Protein AF-A0A2J2H7S3-F1 (afdb_monomer_lite)

Structure (mmCIF, N/CA/C/O backbone):
data_AF-A0A2J2H7S3-F1
#
_entry.id   AF-A0A2J2H7S3-F1
#
loop_
_atom_site.group_PDB
_atom_site.id
_atom_site.type_symbol
_atom_site.label_atom_id
_atom_site.label_alt_id
_atom_site.label_comp_id
_atom_site.label_asym_id
_atom_site.label_entity_id
_atom_site.label_seq_id
_atom_site.pdbx_PDB_ins_code
_atom_site.Cartn_x
_atom_site.Cartn_y
_atom_site.Cartn_z
_atom_site.occupancy
_atom_site.B_iso_or_equiv
_atom_site.auth_seq_id
_atom_site.auth_comp_id
_atom_site.auth_asym_id
_atom_site.auth_atom_id
_atom_site.pdbx_PDB_model_num
ATOM 1 N N . MET A 1 1 ? -1.883 -3.554 16.731 1.00 72.12 1 MET A N 1
ATOM 2 C CA . MET A 1 1 ? -1.667 -2.761 15.498 1.00 72.12 1 MET A CA 1
ATOM 3 C C . MET A 1 1 ? -2.988 -2.746 14.750 1.00 72.12 1 MET A C 1
ATOM 5 O O . MET A 1 1 ? -3.665 -3.764 14.794 1.00 72.12 1 MET A O 1
ATOM 9 N N . ARG A 1 2 ? -3.422 -1.613 14.190 1.00 80.38 2 ARG A N 1
ATOM 10 C CA . ARG A 1 2 ? -4.734 -1.550 13.521 1.00 80.38 2 ARG A CA 1
ATOM 11 C C . ARG A 1 2 ? -4.704 -2.319 12.200 1.00 80.38 2 ARG A C 1
ATOM 13 O O . ARG A 1 2 ? -3.662 -2.327 11.543 1.00 80.38 2 ARG A O 1
ATOM 20 N N . LEU A 1 3 ? -5.822 -2.949 11.841 1.00 86.69 3 LEU A N 1
ATOM 21 C CA . LEU A 1 3 ? -5.935 -3.809 10.661 1.00 86.69 3 LEU A CA 1
ATOM 22 C C . LEU A 1 3 ? -5.574 -3.050 9.378 1.00 86.69 3 LEU A C 1
ATOM 24 O O . LEU A 1 3 ? -4.871 -3.572 8.525 1.00 86.69 3 LEU A O 1
ATOM 28 N N . GLU A 1 4 ? -5.955 -1.783 9.289 1.00 89.56 4 GLU A N 1
ATOM 29 C CA . GLU A 1 4 ? -5.700 -0.900 8.151 1.00 89.56 4 GLU A CA 1
ATOM 30 C C . GLU A 1 4 ? -4.204 -0.671 7.892 1.00 89.56 4 GLU A C 1
ATOM 32 O O . GLU A 1 4 ? -3.762 -0.572 6.747 1.00 89.56 4 GLU A O 1
ATOM 37 N N . VAL A 1 5 ? -3.403 -0.618 8.961 1.00 88.75 5 VAL A N 1
ATOM 38 C CA . VAL A 1 5 ? -1.943 -0.480 8.859 1.00 88.75 5 VAL A CA 1
ATOM 39 C C . VAL A 1 5 ? -1.310 -1.815 8.459 1.00 88.75 5 VAL A C 1
ATOM 41 O O . VAL A 1 5 ? -0.323 -1.836 7.730 1.00 88.75 5 VAL A O 1
ATOM 44 N N . ILE A 1 6 ? -1.897 -2.937 8.889 1.00 91.69 6 ILE A N 1
ATOM 45 C CA . ILE A 1 6 ? -1.479 -4.277 8.453 1.00 91.69 6 ILE A CA 1
ATOM 46 C C . ILE A 1 6 ? -1.775 -4.456 6.959 1.00 91.69 6 ILE A C 1
ATOM 48 O O . ILE A 1 6 ? -0.912 -4.929 6.228 1.00 91.69 6 ILE A O 1
ATOM 52 N N . ILE A 1 7 ? -2.942 -4.017 6.482 1.00 92.88 7 ILE A N 1
ATOM 53 C CA . ILE A 1 7 ? -3.299 -4.043 5.055 1.00 92.88 7 ILE A CA 1
ATOM 54 C C . ILE A 1 7 ? -2.293 -3.227 4.237 1.00 92.88 7 ILE A C 1
ATOM 56 O O . ILE A 1 7 ? -1.757 -3.735 3.254 1.00 92.88 7 ILE A O 1
ATOM 60 N N . GLN A 1 8 ? -1.973 -2.002 4.669 1.00 94.19 8 GLN A N 1
ATOM 61 C CA . GLN A 1 8 ? -0.945 -1.183 4.018 1.00 94.19 8 GLN A CA 1
ATOM 62 C C . GLN A 1 8 ? 0.409 -1.909 3.954 1.00 94.19 8 GLN A C 1
ATOM 64 O O . GLN A 1 8 ? 1.053 -1.913 2.906 1.00 94.19 8 GLN A O 1
ATOM 69 N N . LEU A 1 9 ? 0.828 -2.548 5.051 1.00 94.38 9 LEU A N 1
ATOM 70 C CA . LEU A 1 9 ? 2.081 -3.302 5.116 1.00 94.38 9 LEU A CA 1
ATOM 71 C C . LEU A 1 9 ? 2.092 -4.487 4.139 1.00 94.38 9 LEU A C 1
ATOM 73 O O . LEU A 1 9 ? 3.084 -4.688 3.442 1.00 94.38 9 LEU A O 1
ATOM 77 N N . LEU A 1 10 ? 0.998 -5.250 4.062 1.00 96.00 10 LEU A N 1
ATOM 78 C CA . LEU A 1 10 ? 0.874 -6.389 3.148 1.00 96.00 10 LEU A CA 1
ATOM 79 C C . LEU A 1 10 ? 0.953 -5.947 1.683 1.00 96.00 10 LEU A C 1
ATOM 81 O O . LEU A 1 10 ? 1.652 -6.574 0.889 1.00 96.00 10 LEU A O 1
ATOM 85 N N . ILE A 1 11 ? 0.294 -4.839 1.336 1.00 96.56 11 ILE A N 1
ATOM 86 C CA . ILE A 1 11 ? 0.353 -4.270 -0.017 1.00 96.56 11 ILE A CA 1
ATOM 87 C C . ILE A 1 11 ? 1.774 -3.790 -0.333 1.00 96.56 11 ILE A C 1
ATOM 89 O O . ILE A 1 11 ? 2.281 -4.061 -1.420 1.00 96.56 11 ILE A O 1
ATOM 93 N N . ALA A 1 12 ? 2.442 -3.119 0.609 1.00 95.75 12 ALA A N 1
ATOM 94 C CA . ALA A 1 12 ? 3.821 -2.672 0.425 1.00 95.75 12 ALA A CA 1
ATOM 95 C C . ALA A 1 12 ? 4.790 -3.848 0.235 1.00 95.75 12 ALA A C 1
ATOM 97 O O . ALA A 1 12 ? 5.656 -3.797 -0.636 1.00 95.75 12 ALA A O 1
ATOM 98 N N . LEU A 1 13 ? 4.619 -4.927 1.001 1.00 96.00 13 LEU A N 1
ATOM 99 C CA . LEU A 1 13 ? 5.416 -6.142 0.855 1.00 96.00 13 LEU A CA 1
ATOM 100 C C . LEU A 1 13 ? 5.192 -6.791 -0.517 1.00 96.00 13 LEU A C 1
ATOM 102 O O . LEU A 1 13 ? 6.158 -7.127 -1.201 1.00 96.00 13 LEU A O 1
ATOM 106 N N . ALA A 1 14 ? 3.933 -6.902 -0.950 1.00 97.19 14 ALA A N 1
ATOM 107 C CA . ALA A 1 14 ? 3.595 -7.398 -2.280 1.00 97.19 14 ALA A CA 1
ATOM 108 C C . ALA A 1 14 ? 4.223 -6.526 -3.378 1.00 97.19 14 ALA A C 1
ATOM 110 O O . ALA A 1 14 ? 4.811 -7.059 -4.316 1.00 97.19 14 ALA A O 1
ATOM 111 N N . PHE A 1 15 ? 4.161 -5.199 -3.247 1.00 97.06 15 PHE A N 1
ATOM 112 C CA . PHE A 1 15 ? 4.797 -4.262 -4.173 1.00 97.06 15 PHE A CA 1
ATOM 113 C C . PHE A 1 15 ? 6.312 -4.486 -4.270 1.00 97.06 15 PHE A C 1
ATOM 115 O O . PHE A 1 15 ? 6.833 -4.655 -5.372 1.00 97.06 15 PHE A O 1
ATOM 122 N N . VAL A 1 16 ? 7.003 -4.531 -3.129 1.00 95.12 16 VAL A N 1
ATOM 123 C CA . VAL A 1 16 ? 8.461 -4.705 -3.054 1.00 95.12 16 VAL A CA 1
ATOM 124 C C . VAL A 1 16 ? 8.885 -6.023 -3.689 1.00 95.12 16 VAL A C 1
ATOM 126 O O . VAL A 1 16 ? 9.742 -6.027 -4.571 1.00 95.12 16 VAL A O 1
ATOM 129 N N . LEU A 1 17 ? 8.252 -7.129 -3.286 1.00 95.75 17 LEU A N 1
ATOM 130 C CA . LEU A 1 17 ? 8.548 -8.451 -3.833 1.00 95.75 17 LEU A CA 1
ATOM 131 C C . LEU A 1 17 ? 8.295 -8.482 -5.338 1.00 95.75 17 LEU A C 1
ATOM 133 O O . LEU A 1 17 ? 9.151 -8.922 -6.099 1.00 95.75 17 LEU A O 1
ATOM 137 N N . THR A 1 18 ? 7.157 -7.953 -5.785 1.00 97.00 18 THR A N 1
ATOM 138 C CA . THR A 1 18 ? 6.812 -7.982 -7.208 1.00 97.00 18 THR A CA 1
ATOM 139 C C . THR A 1 18 ? 7.773 -7.129 -8.030 1.00 97.00 18 THR A C 1
ATOM 141 O O . THR A 1 18 ? 8.188 -7.574 -9.092 1.00 97.00 18 THR A O 1
ATOM 144 N N . TRP A 1 19 ? 8.181 -5.942 -7.567 1.00 96.56 19 TRP A N 1
ATOM 145 C CA . TRP A 1 19 ? 9.071 -5.069 -8.345 1.00 96.56 19 TRP A CA 1
ATOM 146 C C . TRP A 1 19 ? 10.506 -5.607 -8.457 1.00 96.56 19 TRP A C 1
ATOM 148 O O . TRP A 1 19 ? 11.182 -5.358 -9.454 1.00 96.56 19 TRP A O 1
ATOM 158 N N . ILE A 1 20 ? 10.976 -6.387 -7.480 1.00 95.38 20 ILE A N 1
ATOM 159 C CA . ILE A 1 20 ? 12.287 -7.050 -7.576 1.00 95.38 20 ILE A CA 1
ATOM 160 C C . ILE A 1 20 ? 12.324 -8.022 -8.767 1.00 95.38 20 ILE A C 1
ATOM 162 O O . ILE A 1 20 ? 13.330 -8.082 -9.472 1.00 95.38 20 ILE A O 1
ATOM 166 N N . PHE A 1 21 ? 11.234 -8.756 -9.014 1.00 94.56 21 PHE A N 1
ATOM 167 C CA . PHE A 1 21 ? 11.191 -9.810 -10.039 1.00 94.56 21 PHE A CA 1
ATOM 168 C C . PHE A 1 21 ? 10.526 -9.384 -11.352 1.00 94.56 21 PHE A C 1
ATOM 170 O O . PHE A 1 21 ? 10.824 -9.938 -12.410 1.00 94.56 21 PHE A O 1
ATOM 177 N N . VAL A 1 22 ? 9.629 -8.404 -11.304 1.00 95.75 22 VAL A N 1
ATOM 178 C CA . VAL A 1 22 ? 8.833 -7.934 -12.439 1.00 95.75 22 VAL A CA 1
ATOM 179 C C . VAL A 1 22 ? 9.113 -6.448 -12.645 1.00 95.75 22 VAL A C 1
ATOM 181 O O . VAL A 1 22 ? 9.054 -5.674 -11.690 1.00 95.75 22 VAL A O 1
ATOM 184 N N . PRO A 1 23 ? 9.395 -5.998 -13.880 1.00 95.94 23 PRO A N 1
ATOM 185 C CA . PRO A 1 23 ? 9.682 -4.592 -14.114 1.00 95.94 23 PRO A CA 1
ATOM 186 C C . PRO A 1 23 ? 8.437 -3.745 -13.868 1.00 95.94 23 PRO A C 1
ATOM 188 O O . PRO A 1 23 ? 7.349 -4.112 -14.294 1.00 95.94 23 PRO A O 1
ATOM 191 N N . PHE A 1 24 ? 8.588 -2.580 -13.247 1.00 95.69 24 PHE A N 1
ATOM 192 C CA . PHE A 1 24 ? 7.481 -1.644 -13.007 1.00 95.69 24 PHE A CA 1
ATOM 193 C C . PHE A 1 24 ? 6.804 -1.211 -14.309 1.00 95.69 24 PHE A C 1
ATOM 195 O O . PHE A 1 24 ? 5.583 -1.095 -14.405 1.00 95.69 24 PHE A O 1
ATOM 202 N N . TRP A 1 25 ? 7.628 -1.029 -15.334 1.00 95.88 25 TRP A N 1
ATOM 203 C CA . TRP A 1 25 ? 7.245 -0.622 -16.670 1.00 95.88 25 TRP A CA 1
ATOM 204 C C . TRP A 1 25 ? 8.173 -1.283 -17.679 1.00 95.88 25 TRP A C 1
ATOM 206 O O . TRP A 1 25 ? 9.361 -1.483 -17.396 1.00 95.88 25 TRP A O 1
ATOM 216 N N . SER A 1 26 ? 7.648 -1.606 -18.854 1.00 93.38 26 SER A N 1
ATOM 217 C CA . SER A 1 26 ? 8.460 -2.128 -19.943 1.00 93.38 26 SER A CA 1
ATOM 218 C C . SER A 1 26 ? 8.004 -1.633 -21.301 1.00 93.38 26 SER A C 1
ATOM 220 O O . SER A 1 26 ? 6.810 -1.547 -21.580 1.00 93.38 26 SER A O 1
ATOM 222 N N . LEU A 1 27 ? 8.974 -1.397 -22.167 1.00 90.00 27 LEU A N 1
ATOM 223 C CA . LEU A 1 27 ? 8.796 -1.113 -23.577 1.00 90.00 27 LEU A CA 1
ATOM 224 C C . LEU A 1 27 ? 9.426 -2.263 -24.355 1.00 90.00 27 LEU A C 1
ATOM 226 O O . LEU A 1 27 ? 10.578 -2.616 -24.114 1.00 90.00 27 LEU A O 1
ATOM 230 N N . VAL A 1 28 ? 8.656 -2.885 -25.244 1.00 89.81 28 VAL A N 1
ATOM 231 C CA . VAL A 1 28 ? 9.076 -4.093 -25.964 1.00 89.81 28 VAL A CA 1
ATOM 232 C C . VAL A 1 28 ? 8.869 -3.908 -27.459 1.00 89.81 28 VAL A C 1
ATOM 234 O O . VAL A 1 28 ? 7.792 -3.515 -27.913 1.00 89.81 28 VAL A O 1
ATOM 237 N N . SER A 1 29 ? 9.904 -4.243 -28.213 1.00 85.81 29 SER A N 1
ATOM 238 C CA . SER A 1 29 ? 9.921 -4.391 -29.660 1.00 85.81 29 SER A CA 1
ATOM 239 C C . SER A 1 29 ? 10.791 -5.594 -30.049 1.00 85.81 29 SER A C 1
ATOM 241 O O . SER A 1 29 ? 11.437 -6.201 -29.198 1.00 85.81 29 SER A O 1
ATOM 243 N N . ASN A 1 30 ? 10.833 -5.930 -31.339 1.00 83.44 30 ASN A N 1
ATOM 244 C CA . ASN A 1 30 ? 11.589 -7.067 -31.872 1.00 83.44 30 ASN A CA 1
ATOM 245 C C . ASN A 1 30 ? 13.097 -6.952 -31.611 1.00 83.44 30 ASN A C 1
ATOM 247 O O . ASN A 1 30 ? 13.763 -7.954 -31.382 1.00 83.44 30 ASN A O 1
ATOM 251 N N . ILE A 1 31 ? 13.630 -5.730 -31.658 1.00 81.94 31 ILE A N 1
ATOM 252 C CA . ILE A 1 31 ? 15.073 -5.460 -31.566 1.00 81.94 31 ILE A CA 1
ATOM 253 C C . ILE A 1 31 ? 15.453 -4.586 -30.367 1.00 81.94 31 ILE A C 1
ATOM 255 O O . ILE A 1 31 ? 16.636 -4.339 -30.154 1.00 81.94 31 ILE A O 1
ATOM 259 N N . TYR A 1 32 ? 14.470 -4.107 -29.598 1.00 84.06 32 TYR A N 1
ATOM 260 C CA . TYR A 1 32 ? 14.676 -3.204 -28.468 1.00 84.06 32 TYR A CA 1
ATOM 261 C C . TYR A 1 32 ? 13.726 -3.545 -27.323 1.00 84.06 32 TYR A C 1
ATOM 263 O O . TYR A 1 32 ? 12.512 -3.618 -27.517 1.00 84.06 32 TYR A O 1
ATOM 271 N N . VAL A 1 33 ? 14.270 -3.730 -26.125 1.00 88.62 33 VAL A N 1
ATOM 272 C CA . VAL A 1 33 ? 13.501 -3.968 -24.904 1.00 88.62 33 VAL A CA 1
ATOM 273 C C . VAL A 1 33 ? 14.050 -3.090 -23.796 1.00 88.62 33 VAL A C 1
ATOM 275 O O . VAL A 1 33 ? 15.226 -3.170 -23.473 1.00 88.62 33 VAL A O 1
ATOM 278 N N . GLN A 1 34 ? 13.199 -2.294 -23.166 1.00 90.38 34 GLN A N 1
ATOM 279 C CA . GLN A 1 34 ? 13.545 -1.484 -22.007 1.00 90.38 34 GLN A CA 1
ATOM 280 C C . GLN A 1 34 ? 12.661 -1.883 -20.830 1.00 90.38 34 GLN A C 1
ATOM 282 O O . GLN A 1 34 ? 11.450 -2.029 -20.974 1.00 90.38 34 GLN A O 1
ATOM 287 N N . LYS A 1 35 ? 13.255 -2.070 -19.654 1.00 94.44 35 LYS A N 1
ATOM 288 C CA . LYS A 1 35 ? 12.574 -2.523 -18.437 1.00 94.44 35 LYS A CA 1
ATOM 289 C C . LYS A 1 35 ? 13.013 -1.670 -17.255 1.00 94.44 35 LYS A C 1
ATOM 291 O O . LYS A 1 35 ? 14.210 -1.551 -17.008 1.00 94.44 35 LYS A O 1
ATOM 296 N N . LEU A 1 36 ? 12.060 -1.106 -16.518 1.00 96.00 36 LEU A N 1
ATOM 297 C CA . LEU A 1 36 ? 12.326 -0.358 -15.289 1.00 96.00 36 LEU A CA 1
ATOM 298 C C . LEU A 1 36 ? 12.345 -1.302 -14.080 1.00 96.00 36 LEU A C 1
ATOM 300 O O . LEU A 1 36 ? 11.300 -1.787 -13.640 1.00 96.00 36 LEU A O 1
ATOM 304 N N . THR A 1 37 ? 13.528 -1.540 -13.530 1.00 95.94 37 THR A N 1
ATOM 305 C CA . THR A 1 37 ? 13.752 -2.288 -12.285 1.00 95.94 37 THR A CA 1
ATOM 306 C C . THR A 1 37 ? 13.947 -1.317 -11.112 1.00 95.94 37 THR A C 1
ATOM 308 O O . THR A 1 37 ? 14.094 -0.112 -11.339 1.00 95.94 37 THR A O 1
ATOM 311 N N . PRO A 1 38 ? 13.984 -1.797 -9.855 1.00 94.94 38 PRO A N 1
ATOM 312 C CA . PRO A 1 38 ? 14.273 -0.940 -8.705 1.00 94.94 38 PRO A CA 1
ATOM 313 C C . PRO A 1 38 ? 15.627 -0.228 -8.797 1.00 94.94 38 PRO A C 1
ATOM 315 O O . PRO A 1 38 ? 15.812 0.819 -8.197 1.00 94.94 38 PRO A O 1
ATOM 318 N N . LEU A 1 39 ? 16.584 -0.781 -9.547 1.00 95.00 39 LEU A N 1
ATOM 319 C CA . LEU A 1 39 ? 17.932 -0.226 -9.681 1.00 95.00 39 LEU A CA 1
ATOM 320 C C . LEU A 1 39 ? 18.073 0.736 -10.875 1.00 95.00 39 LEU A C 1
ATOM 322 O O . LEU A 1 39 ? 19.027 1.512 -10.929 1.00 95.00 39 LEU A O 1
ATOM 326 N N . GLY A 1 40 ? 17.163 0.688 -11.850 1.00 93.50 40 GLY A N 1
ATOM 327 C CA . GLY A 1 40 ? 17.232 1.517 -13.052 1.00 93.50 40 GLY A CA 1
ATOM 328 C C . GLY A 1 40 ? 16.687 0.826 -14.296 1.00 93.50 40 GLY A C 1
ATOM 329 O O . GLY A 1 40 ? 15.779 0.001 -14.215 1.00 93.50 40 GLY A O 1
ATOM 330 N N . PHE A 1 41 ? 17.219 1.176 -15.466 1.00 93.25 41 PHE A N 1
ATOM 331 C CA . PHE A 1 41 ? 16.762 0.614 -16.734 1.00 93.25 41 PHE A CA 1
ATOM 332 C C . PHE A 1 41 ? 17.656 -0.537 -17.188 1.00 93.25 41 PHE A C 1
ATOM 334 O O . PHE A 1 41 ? 18.846 -0.359 -17.430 1.00 93.25 41 PHE A O 1
ATOM 341 N N . SER A 1 42 ? 17.057 -1.707 -17.382 1.00 92.25 42 SER A N 1
ATOM 342 C CA . SER A 1 42 ? 17.647 -2.774 -18.188 1.00 92.25 42 SER A CA 1
ATOM 343 C C . SER A 1 42 ? 17.217 -2.572 -19.638 1.00 92.25 42 SER A C 1
ATOM 345 O O . SER A 1 42 ? 16.020 -2.474 -19.918 1.00 92.25 42 SER A O 1
ATOM 347 N N . ILE A 1 43 ? 18.187 -2.453 -20.541 1.00 89.38 43 ILE A N 1
ATOM 348 C CA . ILE A 1 43 ? 17.979 -2.146 -21.955 1.00 89.38 43 ILE A CA 1
ATOM 349 C C . ILE A 1 43 ? 18.636 -3.251 -22.780 1.00 89.38 43 ILE A C 1
ATOM 351 O O . ILE A 1 43 ? 19.846 -3.420 -22.722 1.00 89.38 43 ILE A O 1
ATOM 355 N N . ALA A 1 44 ? 17.858 -3.989 -23.560 1.00 87.44 44 ALA A N 1
ATOM 356 C CA . ALA A 1 44 ? 18.362 -4.914 -24.563 1.00 87.44 44 ALA A CA 1
ATOM 357 C C . ALA A 1 44 ? 18.191 -4.288 -25.948 1.00 87.44 44 ALA A C 1
ATOM 359 O O . ALA A 1 44 ? 17.092 -3.852 -26.292 1.00 87.44 44 ALA A O 1
ATOM 360 N N . PHE A 1 45 ? 19.254 -4.251 -26.742 1.00 82.19 45 PHE A N 1
ATOM 361 C CA . PHE A 1 45 ? 19.234 -3.736 -28.106 1.00 82.19 45 PHE A CA 1
ATOM 362 C C . PHE A 1 45 ? 20.039 -4.654 -29.026 1.00 82.19 45 PHE A C 1
ATOM 364 O O . PHE A 1 45 ? 21.216 -4.898 -28.773 1.00 82.19 45 PHE A O 1
ATOM 371 N N . LEU A 1 46 ? 19.396 -5.183 -30.073 1.00 83.88 46 LEU A N 1
ATOM 372 C CA . LEU A 1 46 ? 19.995 -6.103 -31.055 1.00 83.88 46 LEU A CA 1
ATOM 373 C C . LEU A 1 46 ? 20.792 -7.266 -30.422 1.00 83.88 46 LEU A C 1
ATOM 375 O O . LEU A 1 46 ? 21.863 -7.632 -30.891 1.00 83.88 46 LEU A O 1
ATOM 379 N N . GLY A 1 47 ? 20.269 -7.847 -29.338 1.00 78.19 47 GLY A N 1
ATOM 380 C CA . GLY A 1 47 ? 20.901 -8.966 -28.624 1.00 78.19 47 GLY A CA 1
ATOM 381 C C . GLY A 1 47 ? 21.948 -8.562 -27.578 1.00 78.19 47 GLY A C 1
ATOM 382 O O . GLY A 1 47 ? 22.317 -9.393 -26.750 1.00 78.19 47 GLY A O 1
ATOM 383 N N . SER A 1 48 ? 22.366 -7.295 -27.543 1.00 80.44 48 SER A N 1
ATOM 384 C CA . SER A 1 48 ? 23.256 -6.753 -26.512 1.00 80.44 48 SER A CA 1
ATOM 385 C C . SER A 1 48 ? 22.460 -6.218 -25.325 1.00 80.44 48 SER A C 1
ATOM 387 O O . SER A 1 48 ? 21.477 -5.500 -25.502 1.00 80.44 48 SER A O 1
ATOM 389 N N . ASN A 1 49 ? 22.901 -6.536 -24.107 1.00 85.31 49 ASN A N 1
ATOM 390 C CA . ASN A 1 49 ? 22.264 -6.085 -22.872 1.00 85.31 49 ASN A CA 1
ATOM 391 C C . ASN A 1 49 ? 23.083 -4.977 -22.210 1.00 85.31 49 ASN A C 1
ATOM 393 O O . ASN A 1 49 ? 24.279 -5.126 -21.972 1.00 85.31 49 ASN A O 1
ATOM 397 N N . TYR A 1 50 ? 22.401 -3.901 -21.848 1.00 85.94 50 TYR A N 1
ATOM 398 C CA . TYR A 1 50 ? 22.934 -2.753 -21.138 1.00 85.94 50 TYR A CA 1
ATOM 399 C C . TYR A 1 50 ? 22.126 -2.525 -19.868 1.00 85.94 50 TYR A C 1
ATOM 401 O O . TYR A 1 50 ? 20.916 -2.764 -19.811 1.00 85.94 50 TYR A O 1
ATOM 409 N N . PHE A 1 51 ? 22.800 -2.031 -18.838 1.00 88.56 51 PHE A N 1
ATOM 410 C CA . PHE A 1 51 ? 22.153 -1.625 -17.605 1.00 88.56 51 PHE A CA 1
ATOM 411 C C . PHE A 1 51 ? 22.509 -0.177 -17.300 1.00 88.56 51 PHE A C 1
ATOM 413 O O . PHE A 1 51 ? 23.678 0.166 -17.135 1.00 88.56 51 PHE A O 1
ATOM 420 N N . LEU A 1 52 ? 21.487 0.669 -17.229 1.00 89.94 52 LEU A N 1
ATOM 421 C CA . LEU A 1 52 ? 21.611 2.057 -16.827 1.00 89.94 52 LEU A CA 1
ATOM 422 C C . LEU A 1 52 ? 21.126 2.183 -15.386 1.00 89.94 52 LEU A C 1
ATOM 424 O O . LEU A 1 52 ? 19.925 2.101 -15.117 1.00 89.94 52 LEU A O 1
ATOM 428 N N . PHE A 1 53 ? 22.063 2.399 -14.467 1.00 91.62 53 PHE A N 1
ATOM 429 C CA . PHE A 1 53 ? 21.733 2.679 -13.077 1.00 91.62 53 PHE A CA 1
ATOM 430 C C . PHE A 1 53 ? 21.032 4.036 -12.966 1.00 91.62 53 PHE A C 1
ATOM 432 O O . PHE A 1 53 ? 21.532 5.044 -13.466 1.00 91.62 53 PHE A O 1
ATOM 439 N N . VAL A 1 54 ? 19.876 4.064 -12.300 1.00 94.12 54 VAL A N 1
ATOM 440 C CA . VAL A 1 54 ? 19.102 5.292 -12.095 1.00 94.12 54 VAL A CA 1
ATOM 441 C C . VAL A 1 54 ? 18.892 5.485 -10.594 1.00 94.12 54 VAL A C 1
ATOM 443 O O . VAL A 1 54 ? 17.994 4.860 -10.025 1.00 94.12 54 VAL A O 1
ATOM 446 N N . PRO A 1 55 ? 19.665 6.376 -9.940 1.00 94.19 55 PRO A N 1
ATOM 447 C CA . PRO A 1 55 ? 19.579 6.593 -8.495 1.00 94.19 55 PRO A CA 1
ATOM 448 C C . PRO A 1 55 ? 18.161 6.914 -8.008 1.00 94.19 55 PRO A C 1
ATOM 450 O O . PRO A 1 55 ? 17.755 6.463 -6.942 1.00 94.19 55 PRO A O 1
ATOM 453 N N . ASN A 1 56 ? 17.377 7.634 -8.815 1.00 95.81 56 ASN A N 1
ATOM 454 C CA . ASN A 1 56 ? 15.997 7.989 -8.482 1.00 95.81 56 ASN A CA 1
ATOM 455 C C . ASN A 1 56 ? 15.066 6.770 -8.403 1.00 95.81 56 ASN A C 1
ATOM 457 O O . ASN A 1 56 ? 14.157 6.770 -7.577 1.00 95.81 56 ASN A O 1
ATOM 461 N N . ALA A 1 57 ? 15.288 5.728 -9.214 1.00 95.69 57 ALA A N 1
ATOM 462 C CA . ALA A 1 57 ? 14.504 4.494 -9.135 1.00 95.69 57 ALA A CA 1
ATOM 463 C C . ALA A 1 57 ? 14.783 3.763 -7.812 1.00 95.69 57 ALA A C 1
ATOM 465 O O . ALA A 1 57 ? 13.847 3.380 -7.108 1.00 95.69 57 ALA A O 1
ATOM 466 N N . LEU A 1 58 ? 16.062 3.680 -7.427 1.00 96.62 58 LEU A N 1
ATOM 467 C CA . LEU A 1 58 ? 16.478 3.066 -6.167 1.00 96.62 58 LEU A CA 1
ATOM 468 C C . LEU A 1 58 ? 15.974 3.865 -4.964 1.00 96.62 58 LEU A C 1
ATOM 470 O O . LEU A 1 58 ? 15.434 3.294 -4.018 1.00 96.62 58 LEU A O 1
ATOM 474 N N . ALA A 1 59 ? 16.096 5.190 -5.008 1.00 96.94 59 ALA A N 1
ATOM 475 C CA . ALA A 1 59 ? 15.567 6.057 -3.968 1.00 96.94 59 ALA A CA 1
ATOM 476 C C . ALA A 1 59 ? 14.045 5.895 -3.836 1.00 96.94 59 ALA A C 1
ATOM 478 O O . ALA A 1 59 ? 13.553 5.743 -2.721 1.00 96.94 59 ALA A O 1
ATOM 479 N N . ALA A 1 60 ? 13.297 5.847 -4.945 1.00 96.69 60 ALA A N 1
ATOM 480 C CA . ALA A 1 60 ? 11.855 5.612 -4.907 1.00 96.69 60 ALA A CA 1
ATOM 481 C C . ALA A 1 60 ? 11.500 4.267 -4.262 1.00 96.69 60 ALA A C 1
ATOM 483 O O . ALA A 1 60 ? 10.594 4.197 -3.431 1.00 96.69 60 ALA A O 1
ATOM 484 N N . PHE A 1 61 ? 12.244 3.213 -4.600 1.00 96.56 61 PHE A N 1
ATOM 485 C CA . PHE A 1 61 ? 12.090 1.896 -3.991 1.00 96.56 61 PHE A CA 1
ATOM 486 C C . PHE A 1 61 ? 12.321 1.933 -2.473 1.00 96.56 61 PHE A C 1
ATOM 488 O O . PHE A 1 61 ? 11.490 1.441 -1.707 1.00 96.56 61 PHE A O 1
ATOM 495 N N . ILE A 1 62 ? 13.391 2.593 -2.023 1.00 97.00 62 ILE A N 1
ATOM 496 C CA . ILE A 1 62 ? 13.696 2.762 -0.595 1.00 97.00 62 ILE A CA 1
ATOM 497 C C . ILE A 1 62 ? 12.599 3.572 0.105 1.00 97.00 62 ILE A C 1
ATOM 499 O O . ILE A 1 62 ? 12.110 3.157 1.154 1.00 97.00 62 ILE A O 1
ATOM 503 N N . TYR A 1 63 ? 12.160 4.694 -0.469 1.00 97.38 63 TYR A N 1
ATOM 504 C CA . TYR A 1 63 ? 11.110 5.524 0.127 1.00 97.38 63 TYR A CA 1
ATOM 505 C C . TYR A 1 63 ? 9.766 4.794 0.225 1.00 97.38 63 TYR A C 1
ATOM 507 O O . TYR A 1 63 ? 9.062 4.956 1.223 1.00 97.38 63 TYR A O 1
ATOM 515 N N . ALA A 1 64 ? 9.430 3.941 -0.745 1.00 95.44 64 ALA A N 1
ATOM 516 C CA . ALA A 1 64 ? 8.247 3.089 -0.666 1.00 95.44 64 ALA A CA 1
ATOM 517 C C . ALA A 1 64 ? 8.337 2.092 0.505 1.00 95.44 64 ALA A C 1
ATOM 519 O O . ALA A 1 64 ? 7.371 1.953 1.257 1.00 95.44 64 ALA A O 1
ATOM 520 N N . ILE A 1 65 ? 9.502 1.471 0.730 1.00 95.62 65 ILE A N 1
ATOM 521 C CA . ILE A 1 65 ? 9.741 0.597 1.894 1.00 95.62 65 ILE A CA 1
ATOM 522 C C . ILE A 1 65 ? 9.610 1.392 3.197 1.00 95.62 65 ILE A C 1
ATOM 524 O O . ILE A 1 65 ? 8.855 1.010 4.093 1.00 95.62 65 ILE A O 1
ATOM 528 N N . VAL A 1 66 ? 10.309 2.525 3.297 1.00 95.88 66 VAL A N 1
ATOM 529 C CA . VAL A 1 66 ? 10.304 3.383 4.490 1.00 95.88 66 VAL A CA 1
ATOM 530 C C . VAL A 1 66 ? 8.885 3.843 4.828 1.00 95.88 66 VAL A C 1
ATOM 532 O O . VAL A 1 66 ? 8.505 3.818 6.000 1.00 95.88 66 VAL A O 1
ATOM 535 N N . SER A 1 67 ? 8.070 4.167 3.818 1.00 95.06 67 SER A N 1
ATOM 536 C CA . SER A 1 67 ? 6.672 4.558 4.016 1.00 95.06 67 SER A CA 1
ATOM 537 C C . SER A 1 67 ? 5.860 3.498 4.761 1.00 95.06 67 SER A C 1
ATOM 539 O O . SER A 1 67 ? 5.045 3.844 5.614 1.00 95.06 67 SER A O 1
ATOM 541 N N . ALA A 1 68 ? 6.115 2.212 4.507 1.00 91.94 68 ALA A N 1
ATOM 542 C CA . ALA A 1 68 ? 5.426 1.110 5.169 1.00 91.94 68 ALA A CA 1
ATOM 543 C C . ALA A 1 68 ? 5.996 0.819 6.567 1.00 91.94 68 ALA A C 1
ATOM 545 O O . ALA A 1 68 ? 5.266 0.394 7.464 1.00 91.94 68 ALA A O 1
ATOM 546 N N . VAL A 1 69 ? 7.291 1.076 6.774 1.00 93.50 69 VAL A N 1
ATOM 547 C CA . VAL A 1 69 ? 7.976 0.849 8.056 1.00 93.50 69 VAL A CA 1
ATOM 548 C C . VAL A 1 69 ? 7.629 1.925 9.091 1.00 93.50 69 VAL A C 1
ATOM 550 O O . VAL A 1 69 ? 7.504 1.611 10.276 1.00 93.50 69 VAL A O 1
ATOM 553 N N . ILE A 1 70 ? 7.422 3.181 8.682 1.00 93.62 70 ILE A N 1
ATOM 554 C CA . ILE A 1 70 ? 7.149 4.296 9.609 1.00 93.62 70 ILE A CA 1
ATOM 555 C C . ILE A 1 70 ? 5.971 4.002 10.564 1.00 93.62 70 ILE A C 1
ATOM 557 O O . ILE A 1 70 ? 6.167 4.107 11.779 1.00 93.62 70 ILE A O 1
ATOM 561 N N . PRO A 1 71 ? 4.776 3.586 10.093 1.00 89.50 71 PRO A N 1
ATOM 562 C CA . PRO A 1 71 ? 3.661 3.257 10.983 1.00 89.50 71 PRO A CA 1
ATOM 563 C C . PRO A 1 71 ? 3.924 2.045 11.890 1.00 89.50 71 PRO A C 1
ATOM 565 O O . PRO A 1 71 ? 3.297 1.914 12.945 1.00 89.50 71 PRO A O 1
ATOM 568 N N . LEU A 1 72 ? 4.837 1.148 11.496 1.00 88.31 72 LEU A N 1
ATOM 569 C CA . LEU A 1 72 ? 5.212 -0.032 12.276 1.00 88.31 72 LEU A CA 1
ATOM 570 C C . LEU A 1 72 ? 6.083 0.346 13.478 1.00 88.31 72 LEU A C 1
ATOM 572 O O . LEU A 1 72 ? 5.858 -0.181 14.572 1.00 88.31 72 LEU A O 1
ATOM 576 N N . VAL A 1 73 ? 7.056 1.236 13.269 1.00 89.50 73 VAL A N 1
ATOM 577 C CA . VAL A 1 73 ? 8.009 1.687 14.295 1.00 89.50 73 VAL A CA 1
ATOM 578 C C . VAL A 1 73 ? 7.367 2.746 15.189 1.00 89.50 73 VAL A C 1
ATOM 580 O O . VAL A 1 73 ? 7.403 2.635 16.414 1.00 89.50 73 VAL A O 1
ATOM 583 N N . TRP A 1 74 ? 6.695 3.740 14.603 1.00 89.69 74 TRP A N 1
ATOM 584 C CA . TRP A 1 74 ? 6.115 4.860 15.344 1.00 89.69 74 TRP A CA 1
ATOM 585 C C . TRP A 1 74 ? 4.601 4.720 15.547 1.00 89.69 74 TRP A C 1
ATOM 587 O O . TRP A 1 74 ? 3.791 5.520 15.083 1.00 89.69 74 TRP A O 1
ATOM 597 N N . ARG A 1 75 ? 4.204 3.711 16.325 1.00 81.50 75 ARG A N 1
ATOM 598 C CA . ARG A 1 75 ? 2.785 3.347 16.532 1.00 81.50 75 ARG A CA 1
ATOM 599 C C . ARG A 1 75 ? 1.969 4.359 17.340 1.00 81.50 75 ARG A C 1
ATOM 601 O O . ARG A 1 75 ? 0.744 4.354 17.274 1.00 81.50 75 ARG A O 1
ATOM 608 N N . SER A 1 76 ? 2.643 5.174 18.150 1.00 71.25 76 SER A N 1
ATOM 609 C CA . SER A 1 76 ? 2.008 5.998 19.188 1.00 71.25 76 SER A CA 1
ATOM 610 C C . SER A 1 76 ? 1.295 7.240 18.634 1.00 71.25 76 SER A C 1
ATOM 612 O O . SER A 1 76 ? 0.354 7.745 19.242 1.00 71.25 76 SER A O 1
ATOM 614 N N . SER A 1 77 ? 1.699 7.730 17.456 1.00 78.81 77 SER A N 1
ATOM 615 C CA . SER A 1 77 ? 1.262 9.037 16.964 1.00 78.81 77 SER A CA 1
ATOM 616 C C . SER A 1 77 ? 0.570 8.994 15.608 1.00 78.81 77 SER A C 1
ATOM 618 O O . SER A 1 77 ? 0.928 8.218 14.724 1.00 78.81 77 SER A O 1
ATOM 620 N N . ARG A 1 78 ? -0.376 9.922 15.420 1.00 80.31 78 ARG A N 1
ATOM 621 C CA . ARG A 1 78 ? -1.038 10.205 14.135 1.00 80.31 78 ARG A CA 1
ATOM 622 C C . ARG A 1 78 ? -0.057 10.742 13.089 1.00 80.31 78 ARG A C 1
ATOM 624 O O . ARG A 1 78 ? -0.279 10.540 11.901 1.00 80.31 78 ARG A O 1
ATOM 631 N N . TYR A 1 79 ? 1.034 11.374 13.526 1.00 89.56 79 TYR A N 1
ATOM 632 C CA . TYR A 1 79 ? 2.069 11.902 12.635 1.00 89.56 79 TYR A CA 1
ATOM 633 C C . TYR A 1 79 ? 2.785 10.807 11.839 1.00 89.56 79 TYR A C 1
ATOM 635 O O . TYR A 1 79 ? 3.250 11.078 10.737 1.00 89.56 79 TYR A O 1
ATOM 643 N N . SER A 1 80 ? 2.795 9.564 12.332 1.00 92.56 80 SER A N 1
ATOM 644 C CA . SER A 1 80 ? 3.353 8.425 11.593 1.00 92.56 80 SER A CA 1
ATOM 645 C C . SER A 1 80 ? 2.625 8.170 10.268 1.00 92.56 80 SER A C 1
ATOM 647 O O . SER A 1 80 ? 3.266 7.886 9.261 1.00 92.56 80 SER A O 1
ATOM 649 N N . LEU A 1 81 ? 1.299 8.341 10.233 1.00 92.12 81 LEU A N 1
ATOM 650 C CA . LEU A 1 81 ? 0.489 8.130 9.031 1.00 92.12 81 LEU A CA 1
ATOM 651 C C . LEU A 1 81 ? 0.718 9.244 8.002 1.00 92.12 81 LEU A C 1
ATOM 653 O O . LEU A 1 81 ? 0.832 8.970 6.811 1.00 92.12 81 LEU A O 1
ATOM 657 N N . TYR A 1 82 ? 0.854 10.492 8.458 1.00 93.88 82 TYR A N 1
ATOM 658 C CA . TYR A 1 82 ? 1.183 11.614 7.573 1.00 93.88 82 TYR A CA 1
ATOM 659 C C . TYR A 1 82 ? 2.602 11.504 7.014 1.00 93.88 82 TYR A C 1
ATOM 661 O O . TYR A 1 82 ? 2.810 11.725 5.825 1.00 93.88 82 TYR A O 1
ATOM 669 N N . LEU A 1 83 ? 3.571 11.112 7.845 1.00 95.25 83 LEU A N 1
ATOM 670 C CA . LEU A 1 83 ? 4.951 10.908 7.411 1.00 95.25 83 LEU A CA 1
ATOM 671 C C . LEU A 1 83 ? 5.069 9.725 6.434 1.00 95.25 83 LEU A C 1
ATOM 673 O O . LEU A 1 83 ? 5.823 9.792 5.463 1.00 95.25 83 LEU A O 1
ATOM 677 N N . SER A 1 84 ? 4.284 8.666 6.646 1.00 95.56 84 SER A N 1
ATOM 678 C CA . SER A 1 84 ? 4.136 7.551 5.704 1.00 95.56 84 SER A CA 1
ATOM 679 C C . SER A 1 84 ? 3.618 8.029 4.342 1.00 95.56 84 SER A C 1
ATOM 681 O O . SER A 1 84 ? 4.230 7.743 3.316 1.00 95.56 84 SER A O 1
ATOM 683 N N . LEU A 1 85 ? 2.563 8.850 4.313 1.00 96.75 85 LEU A N 1
ATOM 684 C CA . LEU A 1 85 ? 2.065 9.424 3.060 1.00 96.75 85 LEU A CA 1
ATOM 685 C C . LEU A 1 85 ? 3.097 10.346 2.394 1.00 96.75 85 LEU A C 1
ATOM 687 O O . LEU A 1 85 ? 3.297 10.269 1.183 1.00 96.75 85 LEU A O 1
ATOM 691 N N . PHE A 1 86 ? 3.771 11.196 3.169 1.00 97.06 86 PHE A N 1
ATOM 692 C CA . PHE A 1 86 ? 4.801 12.103 2.659 1.00 97.06 86 PHE A CA 1
ATOM 693 C C . PHE A 1 86 ? 5.960 11.343 1.999 1.00 97.06 86 PHE A C 1
ATOM 695 O O . PHE A 1 86 ? 6.330 11.634 0.864 1.00 97.06 86 PHE A O 1
ATOM 702 N N . THR A 1 87 ? 6.489 10.317 2.667 1.00 96.88 87 THR A N 1
ATOM 703 C CA . THR A 1 87 ? 7.562 9.470 2.117 1.00 96.88 87 THR A CA 1
ATOM 704 C C . THR A 1 87 ? 7.121 8.703 0.873 1.00 96.88 87 THR A C 1
ATOM 706 O O . THR A 1 87 ? 7.865 8.648 -0.105 1.00 96.88 87 THR A O 1
ATOM 709 N N . LEU A 1 88 ? 5.890 8.189 0.842 1.00 97.56 88 LEU A N 1
ATOM 710 C CA . LEU A 1 88 ? 5.354 7.546 -0.358 1.00 97.56 88 LEU A CA 1
ATOM 711 C C . LEU A 1 88 ? 5.145 8.542 -1.515 1.00 97.56 88 LEU A C 1
ATOM 713 O O . LEU A 1 88 ? 5.330 8.198 -2.681 1.00 97.56 88 LEU A O 1
ATOM 717 N N . SER A 1 89 ? 4.820 9.796 -1.199 1.00 97.75 89 SER A N 1
ATOM 718 C CA . SER A 1 89 ? 4.695 10.878 -2.184 1.00 97.75 89 SER A CA 1
ATOM 719 C C . SER A 1 89 ? 6.052 11.243 -2.789 1.00 97.75 89 SER A C 1
ATOM 721 O O . SER A 1 89 ? 6.148 11.420 -4.002 1.00 97.75 89 SER A O 1
ATOM 723 N N . LEU A 1 90 ? 7.122 11.248 -1.985 1.00 97.62 90 LEU A N 1
ATOM 724 C CA . LEU A 1 90 ? 8.492 11.373 -2.491 1.00 97.62 90 LEU A CA 1
ATOM 725 C C . LEU A 1 90 ? 8.856 10.221 -3.436 1.00 97.62 90 LEU A C 1
ATOM 727 O O . LEU A 1 90 ? 9.412 10.470 -4.505 1.00 97.62 90 LEU A O 1
ATOM 731 N N . ALA A 1 91 ? 8.492 8.977 -3.101 1.00 97.12 91 ALA A N 1
ATOM 732 C CA . ALA A 1 91 ? 8.697 7.839 -4.000 1.00 97.12 91 ALA A CA 1
ATOM 733 C C . ALA A 1 91 ? 7.988 8.035 -5.352 1.00 97.12 91 ALA A C 1
ATOM 735 O O . ALA A 1 91 ? 8.582 7.800 -6.406 1.00 97.12 91 ALA A O 1
ATOM 736 N N . ALA A 1 92 ? 6.745 8.525 -5.332 1.00 97.38 92 ALA A N 1
ATOM 737 C CA . ALA A 1 92 ? 5.978 8.806 -6.544 1.00 97.38 92 ALA A CA 1
ATOM 738 C C . ALA A 1 92 ? 6.624 9.913 -7.397 1.00 97.38 92 ALA A C 1
ATOM 740 O O . ALA A 1 92 ? 6.753 9.760 -8.612 1.00 97.38 92 ALA A O 1
ATOM 741 N N . MET A 1 93 ? 7.087 11.001 -6.772 1.00 97.75 93 MET A N 1
ATOM 742 C CA . MET A 1 93 ? 7.784 12.093 -7.467 1.00 97.75 93 MET A CA 1
ATOM 743 C C . MET A 1 93 ? 9.099 11.629 -8.103 1.00 97.75 93 MET A C 1
ATOM 745 O O . MET A 1 93 ? 9.422 12.009 -9.232 1.00 97.75 93 MET A O 1
ATOM 749 N N . LEU A 1 94 ? 9.852 10.779 -7.406 1.00 97.38 94 LEU A N 1
ATOM 750 C CA . LEU A 1 94 ? 11.087 10.204 -7.932 1.00 97.38 94 LEU A CA 1
ATOM 751 C C . LEU A 1 94 ? 10.809 9.297 -9.134 1.00 97.38 94 LEU A C 1
ATOM 753 O O . LEU A 1 94 ? 11.474 9.444 -10.158 1.00 97.38 94 LEU A O 1
ATOM 757 N N . LEU A 1 95 ? 9.786 8.439 -9.067 1.00 96.44 95 LEU A N 1
ATOM 758 C CA . LEU A 1 95 ? 9.343 7.637 -10.213 1.00 96.44 95 LEU A CA 1
ATOM 759 C C . LEU A 1 95 ? 8.904 8.507 -11.395 1.00 96.44 95 LEU A C 1
ATOM 761 O O . LEU A 1 95 ? 9.313 8.249 -12.526 1.00 96.44 95 LEU A O 1
ATOM 765 N N . ALA A 1 96 ? 8.138 9.573 -11.153 1.00 95.88 96 ALA A N 1
ATOM 766 C CA . ALA A 1 96 ? 7.766 10.520 -12.203 1.00 95.88 96 ALA A CA 1
ATOM 767 C C . ALA A 1 96 ? 9.009 11.147 -12.858 1.00 95.88 96 ALA A C 1
ATOM 769 O O . ALA A 1 96 ? 9.086 11.250 -14.081 1.00 95.88 96 ALA A O 1
ATOM 770 N N . THR A 1 97 ? 10.027 11.480 -12.063 1.00 95.25 97 THR A N 1
ATOM 771 C CA . THR A 1 97 ? 11.304 12.009 -12.564 1.00 95.25 97 THR A CA 1
ATOM 772 C C . THR A 1 97 ? 12.060 10.977 -13.406 1.00 95.25 97 THR A C 1
ATOM 774 O O . THR A 1 97 ? 12.654 11.336 -14.421 1.00 95.25 97 THR A O 1
ATOM 777 N N . VAL A 1 98 ? 12.009 9.691 -13.041 1.00 94.19 98 VAL A N 1
ATOM 778 C CA . VAL A 1 98 ? 12.566 8.595 -13.855 1.00 94.19 98 VAL A CA 1
ATOM 779 C C . VAL A 1 98 ? 11.874 8.515 -15.218 1.00 94.19 98 VAL A C 1
ATOM 781 O O . VAL A 1 98 ? 12.552 8.365 -16.235 1.00 94.19 98 VAL A O 1
ATOM 784 N N . PHE A 1 99 ? 10.549 8.672 -15.267 1.00 92.00 99 PHE A N 1
ATOM 785 C CA . PHE A 1 99 ? 9.817 8.708 -16.536 1.00 92.00 99 PHE A CA 1
ATOM 786 C C . PHE A 1 99 ? 10.129 9.958 -17.363 1.00 92.00 99 PHE A C 1
ATOM 788 O O . PHE A 1 99 ? 10.311 9.835 -18.568 1.00 92.00 99 PHE A O 1
ATOM 795 N N . ILE A 1 100 ? 10.280 11.131 -16.738 1.00 91.38 100 ILE A N 1
ATOM 796 C CA . ILE A 1 100 ? 10.722 12.355 -17.434 1.00 91.38 100 ILE A CA 1
ATOM 797 C C . ILE A 1 100 ? 12.127 12.169 -18.018 1.00 91.38 100 ILE A C 1
ATOM 799 O O . ILE A 1 100 ? 12.402 12.594 -19.140 1.00 91.38 100 ILE A O 1
ATOM 803 N N . PHE A 1 101 ? 13.030 11.534 -17.267 1.00 89.00 101 PHE A N 1
ATOM 804 C CA . PHE A 1 101 ? 14.366 11.211 -17.754 1.00 89.00 101 PHE A CA 1
ATOM 805 C C . PHE A 1 101 ? 14.290 10.276 -18.967 1.00 89.00 101 PHE A C 1
ATOM 807 O O . PHE A 1 101 ? 14.886 10.562 -20.005 1.00 89.00 101 PHE A O 1
ATOM 814 N N . GLN A 1 102 ? 13.505 9.201 -18.871 1.00 87.56 102 GLN A N 1
ATOM 815 C CA . GLN A 1 102 ? 13.296 8.271 -19.978 1.00 87.56 102 GLN A CA 1
ATOM 816 C C . GLN A 1 102 ? 12.735 8.988 -21.212 1.00 87.56 102 GLN A C 1
ATOM 818 O O . GLN A 1 102 ? 13.285 8.833 -22.301 1.00 87.56 102 GLN A O 1
ATOM 823 N N . SER A 1 103 ? 11.719 9.833 -21.039 1.00 83.25 103 SER A N 1
ATOM 824 C CA . SER A 1 103 ? 11.043 10.513 -22.144 1.00 83.25 103 SER A CA 1
ATOM 825 C C . SER A 1 103 ? 11.865 11.623 -22.796 1.00 83.25 103 SER A C 1
ATOM 827 O O . SER A 1 103 ? 11.463 12.113 -23.843 1.00 83.25 103 SER A O 1
ATOM 829 N N . ARG A 1 104 ? 12.932 12.104 -22.143 1.00 79.62 104 ARG A N 1
ATOM 830 C CA . ARG A 1 104 ? 13.807 13.164 -22.674 1.00 79.62 104 ARG A CA 1
ATOM 831 C C . ARG A 1 104 ? 15.108 12.631 -23.254 1.00 79.62 104 ARG A C 1
ATOM 833 O O . ARG A 1 104 ? 15.599 13.190 -24.227 1.00 7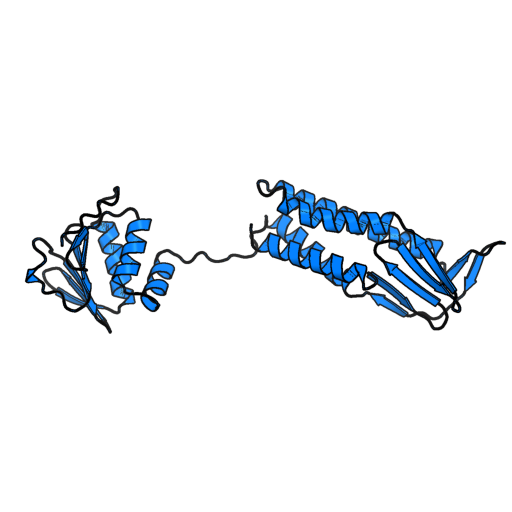9.62 104 ARG A O 1
ATOM 840 N N . TYR A 1 105 ? 15.687 11.610 -22.626 1.00 77.50 105 TYR A N 1
ATOM 841 C CA . TYR A 1 105 ? 17.045 11.155 -22.939 1.00 77.50 105 TYR A CA 1
ATOM 842 C C . TYR A 1 105 ? 17.090 9.784 -23.602 1.00 77.50 105 TYR A C 1
ATOM 844 O O . TYR A 1 105 ? 18.062 9.476 -24.282 1.00 77.50 105 TYR A O 1
ATOM 852 N N . LEU A 1 106 ? 16.057 8.961 -23.418 1.00 76.12 106 LEU A N 1
ATOM 853 C CA . LEU A 1 106 ? 15.959 7.634 -24.037 1.00 76.12 106 LEU A CA 1
ATOM 854 C C . LEU A 1 106 ? 14.902 7.603 -25.149 1.00 76.12 106 LEU A C 1
ATOM 856 O O . LEU A 1 106 ? 14.805 6.625 -25.889 1.00 76.12 106 LEU A O 1
ATOM 860 N N . TYR A 1 107 ? 14.144 8.691 -25.289 1.00 69.94 107 TYR A N 1
ATOM 861 C CA . TYR A 1 107 ? 13.109 8.873 -26.290 1.00 69.94 107 TYR A CA 1
ATOM 862 C C . TYR A 1 107 ? 13.077 10.338 -26.744 1.00 69.94 107 TYR A C 1
ATOM 864 O O . TYR A 1 107 ? 13.107 11.233 -25.904 1.00 69.94 107 TYR A O 1
ATOM 872 N N . TYR A 1 108 ? 13.022 10.604 -28.049 1.00 57.44 108 TYR A N 1
ATOM 873 C CA . TYR A 1 108 ? 12.830 11.956 -28.586 1.00 57.44 108 TYR A CA 1
ATOM 874 C C . TYR A 1 108 ? 12.077 11.902 -29.914 1.00 57.44 108 TYR A C 1
ATOM 876 O O . TYR A 1 108 ? 12.472 11.190 -30.829 1.00 57.44 108 TYR A O 1
ATOM 884 N N . GLY A 1 109 ? 10.968 12.641 -30.023 1.00 54.38 109 GLY A N 1
ATOM 885 C CA . GLY A 1 109 ? 10.255 12.838 -31.294 1.00 54.38 109 GLY A CA 1
ATOM 886 C C . GLY A 1 109 ? 9.640 11.590 -31.947 1.00 54.38 109 GLY A C 1
ATOM 887 O O . GLY A 1 109 ? 9.209 11.671 -33.093 1.00 54.38 109 GLY A O 1
ATOM 888 N N . GLY A 1 110 ? 9.567 10.449 -31.257 1.00 57.41 110 GLY A N 1
ATOM 889 C CA . GLY A 1 110 ? 9.149 9.182 -31.870 1.00 57.41 110 GLY A CA 1
ATOM 890 C C . GLY A 1 110 ? 10.241 8.110 -31.888 1.00 57.41 110 GLY A C 1
ATOM 891 O O . GLY A 1 110 ? 9.924 6.929 -32.064 1.00 57.41 110 GLY A O 1
ATOM 892 N N . ASP A 1 111 ? 11.491 8.521 -31.674 1.00 60.91 111 ASP A N 1
ATOM 893 C CA . ASP A 1 111 ? 12.686 7.709 -31.876 1.00 60.91 111 ASP A CA 1
ATOM 894 C C . ASP A 1 111 ? 13.371 7.386 -30.544 1.00 60.91 111 ASP A C 1
ATOM 896 O O . ASP A 1 111 ? 13.439 8.215 -29.630 1.00 60.91 111 ASP A O 1
ATOM 900 N N . SER A 1 112 ? 13.907 6.173 -30.431 1.00 65.12 112 SER A N 1
ATOM 901 C CA . SER A 1 112 ? 14.791 5.787 -29.332 1.00 65.12 112 SER A CA 1
ATOM 902 C C . SER A 1 112 ? 16.189 6.349 -29.581 1.00 65.12 112 SER A C 1
ATOM 904 O O . SER A 1 112 ? 16.748 6.152 -30.662 1.00 65.12 112 SER A O 1
ATOM 906 N N . ILE A 1 113 ? 16.754 7.027 -28.578 1.00 66.12 113 ILE A N 1
ATOM 907 C CA . ILE A 1 113 ? 18.123 7.555 -28.633 1.00 66.12 113 ILE A CA 1
ATOM 908 C C . ILE A 1 113 ? 19.076 6.503 -28.072 1.00 66.12 113 ILE A C 1
ATOM 910 O O . ILE A 1 113 ? 18.949 6.092 -26.917 1.00 66.12 113 ILE A O 1
ATOM 914 N N . ILE A 1 114 ? 20.057 6.102 -28.876 1.00 66.94 114 ILE A N 1
ATOM 915 C CA . ILE A 1 114 ? 21.136 5.206 -28.461 1.00 66.94 114 ILE A CA 1
ATOM 916 C C . ILE A 1 114 ? 22.458 5.976 -28.528 1.00 66.94 114 ILE A C 1
ATOM 918 O O . ILE A 1 114 ? 22.864 6.379 -29.620 1.00 66.94 114 ILE A O 1
ATOM 922 N N . PRO A 1 115 ? 23.145 6.204 -27.396 1.00 61.12 115 PRO A N 1
ATOM 923 C CA . PRO A 1 115 ? 24.470 6.807 -27.414 1.00 61.12 115 PRO A CA 1
ATOM 924 C C . PRO A 1 115 ? 25.489 5.831 -28.020 1.00 61.12 115 PRO A C 1
ATOM 926 O O . PRO A 1 115 ? 25.527 4.653 -27.660 1.00 61.12 115 PRO A O 1
ATOM 929 N N . THR A 1 116 ? 26.323 6.318 -28.935 1.00 66.50 116 THR A N 1
ATOM 930 C CA . THR A 1 116 ? 27.451 5.588 -29.531 1.00 66.50 116 THR A CA 1
ATOM 931 C C . THR A 1 116 ? 28.768 6.263 -29.144 1.00 66.50 116 THR A C 1
ATOM 933 O O . THR A 1 116 ? 28.781 7.394 -28.665 1.00 66.50 116 THR A O 1
ATOM 936 N N . ALA A 1 117 ? 29.903 5.589 -29.359 1.00 67.81 117 ALA A N 1
ATOM 937 C CA . ALA A 1 117 ? 31.224 6.142 -29.032 1.00 67.81 117 ALA A CA 1
ATOM 938 C C . A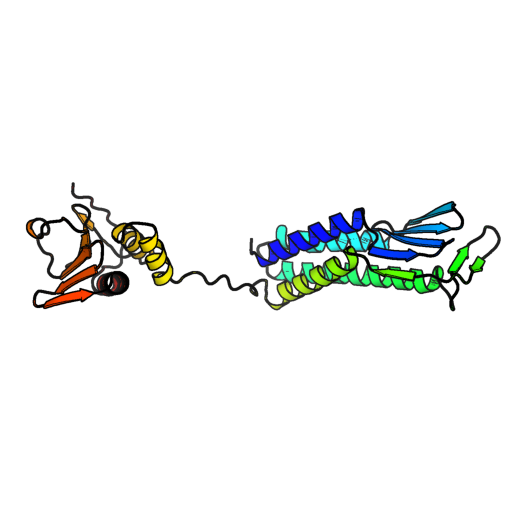LA A 1 117 ? 31.537 7.475 -29.748 1.00 67.81 117 ALA A C 1
ATOM 940 O O . ALA A 1 117 ? 32.401 8.222 -29.300 1.00 67.81 117 ALA A O 1
ATOM 941 N N . THR A 1 118 ? 30.841 7.776 -30.848 1.00 74.06 118 THR A N 1
ATOM 942 C CA . THR A 1 118 ? 31.056 8.969 -31.679 1.00 74.06 118 THR A CA 1
ATOM 943 C C . THR A 1 118 ? 29.856 9.921 -31.727 1.00 74.06 118 THR A C 1
ATOM 945 O O . THR A 1 118 ? 29.941 10.946 -32.400 1.00 74.06 118 THR A O 1
ATOM 948 N N . GLY A 1 119 ? 28.742 9.634 -31.039 1.00 69.88 119 GLY A N 1
ATOM 949 C CA . GLY A 1 119 ? 27.547 10.484 -31.088 1.00 69.88 119 GLY A CA 1
ATOM 950 C C . GLY A 1 119 ? 26.270 9.809 -30.585 1.00 69.88 119 GLY A C 1
ATOM 951 O O . GLY A 1 119 ? 26.282 9.085 -29.593 1.00 69.88 119 GLY A O 1
ATOM 952 N N . TYR A 1 120 ? 25.151 10.063 -31.267 1.00 68.06 120 TYR A N 1
ATOM 953 C CA . TYR A 1 120 ? 23.838 9.504 -30.934 1.00 68.06 120 TYR A CA 1
ATOM 954 C C . TYR A 1 120 ? 23.165 8.949 -32.189 1.00 68.06 120 TYR A C 1
ATOM 956 O O . TYR A 1 120 ? 23.176 9.590 -33.240 1.00 68.06 120 TYR A O 1
ATOM 964 N N . MET A 1 121 ? 22.563 7.768 -32.075 1.00 68.62 121 MET A N 1
ATOM 965 C CA . MET A 1 121 ? 21.738 7.164 -33.117 1.00 68.62 121 MET A CA 1
ATOM 966 C C . MET A 1 121 ? 20.263 7.283 -32.730 1.00 68.62 121 MET A C 1
ATOM 968 O O . MET A 1 121 ? 19.875 6.869 -31.638 1.00 68.62 121 MET A O 1
ATOM 972 N N . TYR A 1 122 ? 19.450 7.828 -33.634 1.00 70.56 122 TYR A N 1
ATOM 973 C CA . TYR A 1 122 ? 17.994 7.869 -33.508 1.00 70.56 122 TYR A CA 1
ATOM 974 C C . TYR A 1 122 ? 17.413 6.702 -34.291 1.00 70.56 122 TYR A C 1
ATOM 976 O O . TYR A 1 122 ? 17.681 6.561 -35.486 1.00 70.56 122 TYR A O 1
ATOM 984 N N . ILE A 1 123 ? 16.644 5.848 -33.621 1.00 70.19 123 ILE A N 1
ATOM 985 C CA . ILE A 1 123 ? 16.006 4.710 -34.276 1.00 70.19 123 ILE A CA 1
ATOM 986 C C . ILE A 1 123 ? 14.518 4.742 -33.990 1.00 70.19 123 ILE A C 1
ATOM 988 O O . ILE A 1 123 ? 14.082 4.636 -32.841 1.00 70.19 123 ILE A O 1
ATOM 992 N N . ARG A 1 124 ? 13.733 4.821 -35.062 1.00 72.06 124 ARG A N 1
ATOM 993 C CA . ARG A 1 124 ? 12.295 4.633 -34.985 1.00 72.06 124 ARG A CA 1
ATOM 994 C C . ARG A 1 124 ? 11.980 3.153 -34.994 1.00 72.06 124 ARG A C 1
ATOM 996 O O . ARG A 1 124 ? 12.160 2.478 -36.004 1.00 72.06 124 ARG A O 1
ATOM 1003 N N . ILE A 1 125 ? 11.504 2.648 -33.867 1.00 72.38 125 ILE A N 1
ATOM 1004 C CA . ILE A 1 125 ? 11.156 1.240 -33.724 1.00 72.38 125 ILE A CA 1
ATOM 1005 C C . ILE A 1 125 ? 9.698 1.172 -33.272 1.00 72.38 125 ILE A C 1
ATOM 1007 O O . ILE A 1 125 ? 9.351 1.826 -32.290 1.00 72.38 125 ILE A O 1
ATOM 1011 N N . PRO A 1 126 ? 8.820 0.401 -33.938 1.00 78.50 126 PRO A N 1
ATOM 1012 C CA . PRO A 1 126 ? 7.480 0.177 -33.420 1.00 78.50 126 PRO A CA 1
ATOM 1013 C C . PRO A 1 126 ? 7.593 -0.602 -32.108 1.00 78.50 126 PRO A C 1
ATOM 1015 O O . PRO A 1 126 ? 8.104 -1.723 -32.083 1.00 78.50 126 PRO A O 1
ATOM 1018 N N . TYR A 1 127 ? 7.138 -0.010 -31.011 1.00 81.38 127 TYR A N 1
ATOM 1019 C CA . TYR A 1 127 ? 7.171 -0.634 -29.695 1.00 81.38 127 TYR A CA 1
ATOM 1020 C C . TYR A 1 127 ? 5.783 -0.702 -29.074 1.00 81.38 127 TYR A C 1
ATOM 1022 O O . TYR A 1 127 ? 4.875 0.059 -29.413 1.00 81.38 127 TYR A O 1
ATOM 1030 N N . ARG A 1 128 ? 5.633 -1.622 -28.124 1.00 87.56 128 ARG A N 1
ATOM 1031 C CA . ARG A 1 128 ? 4.475 -1.699 -27.238 1.00 87.56 128 ARG A CA 1
ATOM 1032 C C . ARG A 1 128 ? 4.905 -1.390 -25.818 1.00 87.56 128 ARG A C 1
ATOM 1034 O O . ARG A 1 128 ? 5.935 -1.877 -25.352 1.00 87.56 128 ARG A O 1
ATOM 1041 N N . THR A 1 129 ? 4.090 -0.593 -25.147 1.00 89.38 129 THR A N 1
ATOM 1042 C CA . THR A 1 129 ? 4.296 -0.204 -23.757 1.00 89.38 129 THR A CA 1
ATOM 1043 C C . THR A 1 129 ? 3.428 -1.063 -22.854 1.00 89.38 129 THR A C 1
ATOM 1045 O O . THR A 1 129 ? 2.229 -1.193 -23.093 1.00 89.38 129 THR A O 1
ATOM 1048 N N . TYR A 1 130 ? 4.024 -1.610 -21.800 1.00 93.38 130 TYR A N 1
ATOM 1049 C CA . TYR A 1 130 ? 3.341 -2.409 -20.792 1.00 93.38 130 TYR A CA 1
ATOM 1050 C C . TYR A 1 130 ? 3.584 -1.821 -19.406 1.00 93.38 130 TYR A C 1
ATOM 1052 O O . TYR A 1 130 ? 4.720 -1.541 -19.012 1.00 93.38 130 TYR A O 1
ATOM 1060 N N . PHE A 1 131 ? 2.497 -1.672 -18.659 1.00 94.38 131 PHE A N 1
ATOM 1061 C CA . PHE A 1 131 ? 2.518 -1.385 -17.234 1.00 94.38 131 PHE A CA 1
ATOM 1062 C C . PHE A 1 131 ? 2.234 -2.688 -16.502 1.00 94.38 131 PHE A C 1
ATOM 1064 O O . PHE A 1 131 ? 1.236 -3.349 -16.780 1.00 94.38 131 PHE A O 1
ATOM 1071 N N . ASN A 1 132 ? 3.134 -3.086 -15.610 1.00 95.69 132 ASN A N 1
ATOM 1072 C CA . ASN A 1 132 ? 3.038 -4.389 -14.961 1.00 95.69 132 ASN A CA 1
ATOM 1073 C C . ASN A 1 132 ? 2.497 -4.253 -13.532 1.00 95.69 132 ASN A C 1
ATOM 1075 O O . ASN A 1 132 ? 2.312 -3.152 -13.011 1.00 95.69 132 ASN A O 1
ATOM 1079 N N . ALA A 1 133 ? 2.294 -5.397 -12.876 1.00 95.56 133 ALA A N 1
ATOM 1080 C CA . ALA A 1 133 ? 1.765 -5.502 -11.517 1.00 95.56 133 ALA A CA 1
ATOM 1081 C C . ALA A 1 133 ? 2.366 -4.515 -10.487 1.00 95.56 133 ALA A C 1
ATOM 1083 O O . ALA A 1 133 ? 1.576 -3.940 -9.734 1.00 95.56 133 ALA A O 1
ATOM 1084 N N . PRO A 1 134 ? 3.690 -4.234 -10.449 1.00 96.75 134 PRO A N 1
ATOM 1085 C CA . PRO A 1 134 ? 4.239 -3.283 -9.484 1.00 96.75 134 PRO A CA 1
ATOM 1086 C C . PRO A 1 134 ? 3.629 -1.882 -9.574 1.00 96.75 134 PRO A C 1
ATOM 1088 O O . PRO A 1 134 ? 3.433 -1.249 -8.541 1.00 96.75 134 PRO A O 1
ATOM 1091 N N . LEU A 1 135 ? 3.285 -1.400 -10.774 1.00 96.06 135 LEU A N 1
ATOM 1092 C CA . LEU A 1 135 ? 2.667 -0.083 -10.930 1.00 96.06 135 LEU A CA 1
ATOM 1093 C C . LEU A 1 135 ? 1.282 -0.041 -10.284 1.00 96.06 135 LEU A C 1
ATOM 1095 O O . LEU A 1 135 ? 0.971 0.887 -9.538 1.00 96.06 135 LEU A O 1
ATOM 1099 N N . TYR A 1 136 ? 0.461 -1.060 -10.534 1.00 96.88 136 TYR A N 1
ATOM 1100 C CA . TYR A 1 136 ? -0.879 -1.145 -9.957 1.00 96.88 136 TYR A CA 1
ATOM 1101 C C . TYR A 1 136 ? -0.821 -1.310 -8.435 1.00 96.88 136 TYR A C 1
ATOM 1103 O O . TYR A 1 136 ? -1.558 -0.636 -7.717 1.00 96.88 136 TYR A O 1
ATOM 1111 N N . LEU A 1 137 ? 0.102 -2.133 -7.929 1.00 97.31 137 LEU A N 1
ATOM 1112 C CA . LEU A 1 137 ? 0.334 -2.281 -6.490 1.00 97.31 137 LEU A CA 1
ATOM 1113 C C . LEU A 1 137 ? 0.800 -0.971 -5.849 1.00 97.31 137 LEU A C 1
ATOM 1115 O O . LEU A 1 137 ? 0.337 -0.638 -4.762 1.00 97.31 137 LEU A O 1
ATOM 1119 N N . PHE A 1 138 ? 1.655 -0.200 -6.526 1.00 97.12 138 PHE A N 1
ATOM 1120 C CA . PHE A 1 138 ? 2.070 1.122 -6.059 1.00 97.12 138 PHE A CA 1
ATOM 1121 C C . PHE A 1 138 ? 0.892 2.101 -5.987 1.00 97.12 138 PHE A C 1
ATOM 1123 O O . PHE A 1 138 ? 0.745 2.812 -4.995 1.00 97.12 138 PHE A O 1
ATOM 1130 N N . ALA A 1 139 ? 0.013 2.107 -6.994 1.00 97.06 139 ALA A N 1
ATOM 1131 C CA . ALA A 1 139 ? -1.183 2.948 -6.995 1.00 97.06 139 ALA A CA 1
ATOM 1132 C C . ALA A 1 139 ? -2.151 2.577 -5.856 1.00 97.06 139 ALA A C 1
ATOM 1134 O O . ALA A 1 139 ? -2.637 3.457 -5.143 1.00 97.06 139 ALA A O 1
ATOM 1135 N N . VAL A 1 140 ? -2.383 1.279 -5.633 1.00 97.31 140 VAL A N 1
ATOM 1136 C CA . VAL A 1 140 ? -3.200 0.787 -4.511 1.00 97.31 140 VAL A CA 1
ATOM 1137 C C . VAL A 1 140 ? -2.554 1.142 -3.170 1.00 97.31 140 VAL A C 1
ATOM 1139 O O . VAL A 1 140 ? -3.240 1.626 -2.270 1.00 97.31 140 VAL A O 1
ATOM 1142 N N . LEU A 1 141 ? -1.234 0.971 -3.040 1.00 97.31 141 LEU A N 1
ATOM 1143 C CA . LEU A 1 141 ? -0.488 1.369 -1.846 1.00 97.31 141 LEU A CA 1
ATOM 1144 C C . LEU A 1 141 ? -0.657 2.863 -1.563 1.00 97.31 141 LEU A C 1
ATOM 1146 O O . LEU A 1 141 ? -0.897 3.244 -0.417 1.00 97.31 141 LEU A O 1
ATOM 1150 N N . PHE A 1 142 ? -0.575 3.700 -2.597 1.00 97.12 142 PHE A N 1
ATOM 1151 C CA . PHE A 1 142 ? -0.778 5.141 -2.488 1.00 97.12 142 PHE A CA 1
ATOM 1152 C C . PHE A 1 142 ? -2.185 5.478 -1.998 1.00 97.12 142 PHE A C 1
ATOM 1154 O O . PHE A 1 142 ? -2.332 6.215 -1.022 1.00 97.12 142 PHE A O 1
ATOM 1161 N N . ALA A 1 143 ? -3.211 4.882 -2.608 1.00 96.38 143 ALA A N 1
ATOM 1162 C CA . ALA A 1 143 ? -4.602 5.089 -2.219 1.00 96.38 143 ALA A CA 1
ATOM 1163 C C . ALA A 1 143 ? -4.867 4.672 -0.761 1.00 96.38 143 ALA A C 1
ATOM 1165 O O . ALA A 1 143 ? -5.443 5.445 0.005 1.00 96.38 143 ALA A O 1
ATOM 1166 N N . VAL A 1 144 ? -4.397 3.491 -0.345 1.00 95.50 144 VAL A N 1
ATOM 1167 C CA . VAL A 1 144 ? -4.571 2.995 1.033 1.00 95.50 144 VAL A CA 1
ATOM 1168 C C . VAL A 1 144 ? -3.799 3.850 2.036 1.00 95.50 144 VAL A C 1
ATOM 1170 O O . VAL A 1 144 ? -4.320 4.165 3.104 1.00 95.50 144 VAL A O 1
ATOM 1173 N N . THR A 1 145 ? -2.581 4.274 1.701 1.00 94.56 145 THR A N 1
ATOM 1174 C CA . THR A 1 145 ? -1.778 5.139 2.580 1.00 94.56 145 THR A CA 1
ATOM 1175 C C . THR A 1 145 ? -2.429 6.514 2.737 1.00 94.56 145 THR A C 1
ATOM 1177 O O . THR A 1 145 ? -2.511 7.035 3.852 1.00 94.56 145 THR A O 1
ATOM 1180 N N . ALA A 1 146 ? -2.968 7.077 1.653 1.00 94.88 146 ALA A N 1
ATOM 1181 C CA . ALA A 1 146 ? -3.731 8.320 1.693 1.00 94.88 146 ALA A CA 1
ATOM 1182 C C . ALA A 1 146 ? -5.005 8.169 2.536 1.00 94.88 146 ALA A C 1
ATOM 1184 O O . ALA A 1 146 ? -5.265 9.004 3.402 1.00 94.88 146 ALA A O 1
ATOM 1185 N N . LEU A 1 147 ? -5.751 7.076 2.357 1.00 93.56 147 LEU A N 1
ATOM 1186 C CA . LEU A 1 147 ? -6.940 6.769 3.153 1.00 93.56 147 LEU A CA 1
ATOM 1187 C C . LEU A 1 147 ? -6.601 6.609 4.641 1.00 93.56 147 LEU A C 1
ATOM 1189 O O . LEU A 1 147 ? -7.315 7.117 5.507 1.00 93.56 147 LEU A O 1
ATOM 1193 N N . ASN A 1 148 ? -5.485 5.951 4.957 1.00 92.62 148 ASN A N 1
ATOM 1194 C CA . ASN A 1 148 ? -4.988 5.816 6.323 1.00 92.62 148 ASN A CA 1
ATOM 1195 C C . ASN A 1 148 ? -4.645 7.178 6.931 1.00 92.62 148 ASN A C 1
ATOM 1197 O O . ASN A 1 148 ? -5.015 7.437 8.078 1.00 92.62 148 ASN A O 1
ATOM 1201 N N . ALA A 1 149 ? -3.990 8.059 6.179 1.00 91.81 149 ALA A N 1
ATOM 1202 C CA . ALA A 1 149 ? -3.665 9.405 6.631 1.00 91.81 149 ALA A CA 1
ATOM 1203 C C . ALA A 1 149 ? -4.924 10.260 6.874 1.00 91.81 149 ALA A C 1
ATOM 1205 O O . ALA A 1 149 ? -5.031 10.897 7.924 1.00 91.81 149 ALA A O 1
ATOM 1206 N N . THR A 1 150 ? -5.903 10.238 5.965 1.00 90.81 150 THR A N 1
ATOM 1207 C CA . THR A 1 150 ? -7.121 11.066 6.057 1.00 90.81 150 THR A CA 1
ATOM 1208 C C . THR A 1 150 ? -8.088 10.578 7.134 1.00 90.81 150 THR A C 1
ATOM 1210 O O . THR A 1 150 ? -8.537 11.359 7.973 1.00 90.81 150 THR A O 1
ATOM 1213 N N . THR A 1 151 ? -8.364 9.274 7.180 1.00 87.44 151 THR A N 1
ATOM 1214 C CA . THR A 1 151 ? -9.305 8.665 8.144 1.00 87.44 151 THR A CA 1
ATOM 1215 C C . THR A 1 151 ? -8.647 8.299 9.474 1.00 87.44 151 THR A C 1
ATOM 1217 O O . THR A 1 151 ? -9.295 7.782 10.387 1.00 87.44 151 THR A O 1
ATOM 1220 N N . ARG A 1 152 ? -7.341 8.563 9.609 1.00 84.19 152 ARG A N 1
ATOM 1221 C CA . ARG A 1 152 ? -6.519 8.184 10.767 1.00 84.19 152 ARG A CA 1
ATOM 1222 C C . ARG A 1 152 ? -6.532 6.675 11.019 1.00 84.19 152 ARG A C 1
ATOM 1224 O O . ARG A 1 152 ? -6.539 6.269 12.186 1.00 84.19 152 ARG A O 1
ATOM 1231 N N . ALA A 1 153 ? -6.545 5.874 9.950 1.00 81.81 153 ALA A N 1
ATOM 1232 C CA . ALA A 1 153 ? -6.646 4.414 9.973 1.00 81.81 153 ALA A CA 1
ATOM 1233 C C . ALA A 1 153 ? -7.857 3.938 10.803 1.00 81.81 153 ALA A C 1
ATOM 1235 O O . ALA A 1 153 ? -7.686 3.277 11.833 1.00 81.81 153 ALA A O 1
ATOM 1236 N N . ARG A 1 154 ? -9.055 4.411 10.430 1.00 82.88 154 ARG A N 1
ATOM 1237 C CA . ARG A 1 154 ? -10.351 4.036 11.038 1.00 82.88 154 ARG A CA 1
ATOM 1238 C C . ARG A 1 154 ? -11.445 3.805 9.996 1.00 82.88 154 ARG A C 1
ATOM 1240 O O . ARG A 1 154 ? -12.618 4.000 10.281 1.00 82.88 154 ARG A O 1
ATOM 1247 N N . TRP A 1 155 ? -11.061 3.476 8.770 1.00 83.69 155 TRP A N 1
ATOM 1248 C CA . TRP A 1 155 ? -12.022 3.246 7.696 1.00 83.69 155 TRP A CA 1
ATOM 1249 C C . TRP A 1 155 ? -12.574 1.817 7.709 1.00 83.69 155 TRP A C 1
ATOM 1251 O O . TRP A 1 155 ? -13.568 1.557 7.037 1.00 83.69 155 TRP A O 1
ATOM 1261 N N . ILE A 1 156 ? -11.983 0.906 8.495 1.00 80.81 156 ILE A N 1
ATOM 1262 C CA . ILE A 1 156 ? -12.583 -0.394 8.791 1.00 80.81 156 ILE A CA 1
ATOM 1263 C C . ILE A 1 156 ? -13.225 -0.310 10.173 1.00 80.81 156 ILE A C 1
ATOM 1265 O O . ILE A 1 156 ? -12.576 -0.485 11.207 1.00 80.81 156 ILE A O 1
ATOM 1269 N N . GLU A 1 157 ? -14.531 -0.063 10.202 1.00 64.06 157 GLU A N 1
ATOM 1270 C CA . GLU A 1 157 ? -15.316 -0.225 11.421 1.00 64.06 157 GLU A CA 1
ATOM 1271 C C . GLU A 1 157 ? -15.511 -1.717 11.699 1.00 64.06 157 GLU A C 1
ATOM 1273 O O . GLU A 1 157 ? -16.516 -2.325 11.338 1.00 64.06 157 GLU A O 1
ATOM 1278 N N . VAL A 1 158 ? -14.538 -2.336 12.371 1.00 61.34 158 VAL A N 1
ATOM 1279 C CA . VAL A 1 158 ? -14.805 -3.602 13.059 1.00 61.34 158 VAL A CA 1
ATOM 1280 C C . VAL A 1 158 ? -15.736 -3.260 14.217 1.00 61.34 158 VAL A C 1
ATOM 1282 O O . VAL A 1 158 ? -15.283 -2.813 15.275 1.00 61.34 158 VAL A O 1
ATOM 1285 N N . ARG A 1 159 ? -17.048 -3.392 13.983 1.00 54.06 159 ARG A N 1
ATOM 1286 C CA . ARG A 1 159 ? -18.095 -3.204 14.990 1.00 54.06 159 ARG A CA 1
ATOM 1287 C C . ARG A 1 159 ? -17.721 -4.078 16.186 1.00 54.06 159 ARG A C 1
ATOM 1289 O O . ARG A 1 159 ? -17.768 -5.302 16.101 1.00 54.06 159 ARG A O 1
ATOM 1296 N N . LYS A 1 160 ? -17.266 -3.462 17.282 1.00 59.47 160 LYS A N 1
ATOM 1297 C CA . LYS A 1 160 ? -17.117 -4.196 18.539 1.00 59.47 160 LYS A CA 1
ATOM 1298 C C . LYS A 1 160 ? -18.530 -4.644 18.909 1.00 59.47 160 LYS A C 1
ATOM 1300 O O . LYS A 1 160 ? -19.384 -3.757 18.997 1.00 59.47 160 LYS A O 1
ATOM 1305 N N . PRO A 1 161 ? -18.798 -5.953 19.058 1.00 59.12 161 PRO A N 1
ATOM 1306 C CA . PRO A 1 161 ? -20.121 -6.396 19.458 1.00 59.12 161 PRO A CA 1
ATOM 1307 C C . PRO A 1 161 ? -20.483 -5.681 20.758 1.00 59.12 161 PRO A C 1
ATOM 1309 O O . PRO A 1 161 ? -19.638 -5.507 21.644 1.00 59.12 161 PRO A O 1
ATOM 1312 N N . SER A 1 162 ? -21.716 -5.193 20.843 1.00 68.94 162 SER A N 1
ATOM 1313 C CA . SER A 1 162 ? -22.224 -4.677 22.115 1.00 68.94 162 SER A CA 1
ATOM 1314 C C . SER A 1 162 ? -22.151 -5.783 23.177 1.00 68.94 162 SER A C 1
ATOM 1316 O O . SER A 1 162 ? -22.179 -6.964 22.837 1.00 68.94 162 SER A O 1
ATOM 1318 N N . LEU A 1 163 ? -22.088 -5.430 24.468 1.00 67.19 163 LEU A N 1
ATOM 1319 C CA . LEU A 1 163 ? -22.103 -6.432 25.549 1.00 67.19 163 LEU A CA 1
ATOM 1320 C C . LEU A 1 163 ? -23.275 -7.415 25.392 1.00 67.19 163 LEU A C 1
ATOM 1322 O O . LEU A 1 163 ? -23.118 -8.599 25.651 1.00 67.19 163 LEU A O 1
ATOM 1326 N N . ILE A 1 164 ? -24.420 -6.937 24.903 1.00 71.00 164 ILE A N 1
ATOM 1327 C CA . ILE A 1 164 ? -25.604 -7.752 24.623 1.00 71.00 164 ILE A CA 1
ATOM 1328 C C . ILE A 1 164 ? -25.343 -8.733 23.472 1.00 71.00 164 ILE A C 1
ATOM 1330 O O . ILE A 1 164 ? -25.593 -9.923 23.625 1.00 71.00 164 ILE A O 1
ATOM 1334 N N . GLU A 1 165 ? -24.808 -8.269 22.339 1.00 71.44 165 GLU A N 1
ATOM 1335 C CA . GLU A 1 165 ? -24.465 -9.138 21.200 1.00 71.44 165 GLU A CA 1
ATOM 1336 C C . GLU A 1 165 ? -23.398 -10.179 21.582 1.00 71.44 165 GLU A C 1
ATOM 1338 O O . GLU A 1 165 ? -23.472 -11.332 21.158 1.00 71.44 165 GLU A O 1
ATOM 1343 N N . GLU A 1 166 ? -22.427 -9.806 22.415 1.00 75.31 166 GLU A N 1
ATOM 1344 C CA . GLU A 1 166 ? -21.390 -10.714 22.914 1.00 75.31 166 GLU A CA 1
ATOM 1345 C C . GLU A 1 166 ? -21.966 -11.779 23.859 1.00 75.31 166 GLU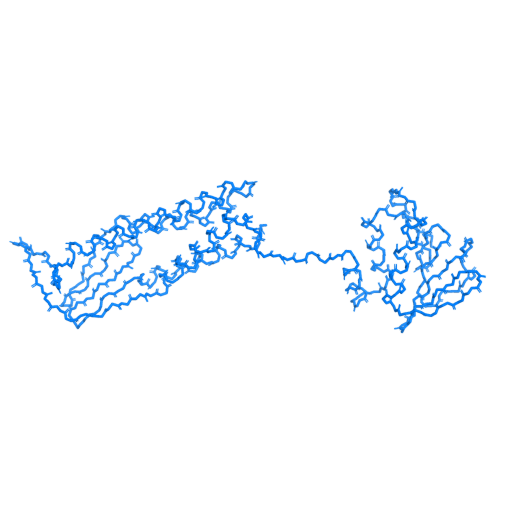 A C 1
ATOM 1347 O O . GLU A 1 166 ? -21.628 -12.954 23.746 1.00 75.31 166 GLU A O 1
ATOM 1352 N N . VAL A 1 167 ? -22.890 -11.406 24.748 1.00 72.12 167 VAL A N 1
ATOM 1353 C CA . VAL A 1 167 ? -23.576 -12.366 25.627 1.00 72.12 167 VAL A CA 1
ATOM 1354 C C . VAL A 1 167 ? -24.477 -13.297 24.818 1.00 72.12 167 VAL A C 1
ATOM 1356 O O . VAL A 1 167 ? -24.421 -14.508 25.015 1.00 72.12 167 VAL A O 1
ATOM 1359 N N . LEU A 1 168 ? -25.257 -12.768 23.871 1.00 75.00 168 LEU A N 1
ATOM 1360 C CA . LEU A 1 168 ? -26.139 -13.567 23.014 1.00 75.00 168 LEU A CA 1
ATOM 1361 C C . LEU A 1 168 ? -25.354 -14.551 22.138 1.00 75.00 168 LEU A C 1
ATOM 1363 O O . LEU A 1 168 ? -25.760 -15.701 21.980 1.00 75.00 168 LEU A O 1
ATOM 1367 N N . THR A 1 169 ? -24.211 -14.132 21.592 1.00 74.69 169 THR A N 1
ATOM 1368 C CA . THR A 1 169 ? -23.325 -15.037 20.843 1.00 74.69 169 THR A CA 1
ATOM 1369 C C . THR A 1 169 ? -22.669 -16.070 21.752 1.00 74.69 169 THR A C 1
ATOM 1371 O O . THR A 1 169 ? -22.565 -17.231 21.362 1.00 74.69 169 THR A O 1
ATOM 1374 N N . MET A 1 170 ? -22.290 -15.697 22.977 1.00 72.62 170 MET A N 1
ATOM 1375 C CA . MET A 1 170 ? -21.712 -16.633 23.938 1.00 72.62 170 MET A CA 1
ATOM 1376 C C . MET A 1 170 ? -22.724 -17.683 24.408 1.00 72.62 170 MET A C 1
ATOM 1378 O O . MET A 1 170 ? -22.334 -18.836 24.531 1.00 72.62 170 MET A O 1
ATOM 1382 N N . VAL A 1 171 ? -24.005 -17.340 24.580 1.00 69.50 171 VAL A N 1
ATOM 1383 C CA . VAL A 1 171 ? -25.073 -18.308 24.926 1.00 69.50 171 VAL A CA 1
ATOM 1384 C C . VAL A 1 171 ? -25.283 -19.351 23.826 1.00 69.50 171 VAL A C 1
ATOM 1386 O O . VAL A 1 171 ? -25.635 -20.491 24.098 1.00 69.50 171 VAL A O 1
ATOM 1389 N N . ARG A 1 172 ? -25.046 -18.991 22.560 1.00 68.06 172 ARG A N 1
ATOM 1390 C CA . ARG A 1 172 ? -25.141 -19.951 21.447 1.00 68.06 172 ARG A CA 1
ATOM 1391 C C . ARG A 1 172 ? -24.003 -20.978 21.443 1.00 68.06 172 ARG A C 1
ATOM 1393 O O . ARG A 1 172 ? -24.116 -21.989 20.761 1.00 68.06 172 ARG A O 1
ATOM 1400 N N . VAL A 1 173 ? -22.906 -20.704 22.153 1.00 67.56 173 VAL A N 1
ATOM 1401 C CA . VAL A 1 173 ? -21.678 -21.523 22.158 1.00 67.56 173 VAL A CA 1
ATOM 1402 C C . VAL A 1 173 ? -21.406 -22.154 23.532 1.00 67.56 173 VAL A C 1
ATOM 1404 O O . VAL A 1 173 ? -20.729 -23.175 23.613 1.00 67.56 173 VAL A O 1
ATOM 1407 N N . LYS A 1 174 ? -21.902 -21.546 24.613 1.00 70.94 174 LYS A N 1
ATOM 1408 C CA . LYS A 1 174 ? -21.704 -21.927 26.017 1.00 70.94 174 LYS A CA 1
ATOM 1409 C C . LYS A 1 174 ? -23.002 -21.779 26.805 1.00 70.94 174 LYS A C 1
ATOM 1411 O O . LYS A 1 174 ? -23.922 -21.097 26.371 1.00 70.94 174 LYS A O 1
ATOM 1416 N N . ASP A 1 175 ? -23.013 -22.313 28.021 1.00 75.00 175 ASP A N 1
ATOM 1417 C CA . ASP A 1 175 ? -24.174 -22.236 28.902 1.00 75.00 175 ASP A CA 1
ATOM 1418 C C . ASP A 1 175 ? -24.588 -20.786 29.242 1.00 75.00 175 ASP A C 1
ATOM 1420 O O . ASP A 1 175 ? -23.717 -19.938 29.505 1.00 75.00 175 ASP A O 1
ATOM 1424 N N . PRO A 1 176 ? -25.903 -20.493 29.334 1.00 74.19 176 PRO A N 1
ATOM 1425 C CA . PRO A 1 176 ? -26.430 -19.152 29.614 1.00 74.19 176 PRO A CA 1
ATOM 1426 C C . PRO A 1 176 ? -25.849 -18.505 30.879 1.00 74.19 176 PRO A C 1
ATOM 1428 O O . PRO A 1 176 ? -25.557 -17.309 30.897 1.00 74.19 176 PRO A O 1
ATOM 1431 N N . ILE A 1 177 ? -25.611 -19.301 31.925 1.00 77.94 177 ILE A N 1
ATOM 1432 C CA . ILE A 1 177 ? -25.047 -18.837 33.201 1.00 77.94 177 ILE A CA 1
ATOM 1433 C C . ILE A 1 177 ? -23.621 -18.314 33.026 1.00 77.94 177 ILE A C 1
ATOM 1435 O O . ILE A 1 177 ? -23.274 -17.270 33.577 1.00 77.94 177 ILE A O 1
ATOM 1439 N N . SER A 1 178 ? -22.799 -18.991 32.223 1.00 78.81 178 SER A N 1
ATOM 1440 C CA . SER A 1 178 ? -21.421 -18.565 31.958 1.00 78.81 178 SER A CA 1
ATOM 1441 C C . SER A 1 178 ? -21.378 -17.234 31.206 1.00 78.81 178 SER A C 1
ATOM 1443 O O . SER A 1 178 ? -20.559 -16.363 31.514 1.00 78.81 178 SER A O 1
ATOM 1445 N N . ALA A 1 179 ? -22.289 -17.055 30.249 1.00 79.75 179 ALA A N 1
ATOM 1446 C CA . ALA A 1 179 ? -22.396 -15.828 29.472 1.00 79.75 179 ALA A CA 1
ATOM 1447 C C . ALA A 1 179 ? -22.883 -14.643 30.322 1.00 79.75 179 ALA A C 1
ATOM 1449 O O . ALA A 1 179 ? -22.292 -13.562 30.272 1.00 79.75 179 ALA A O 1
ATOM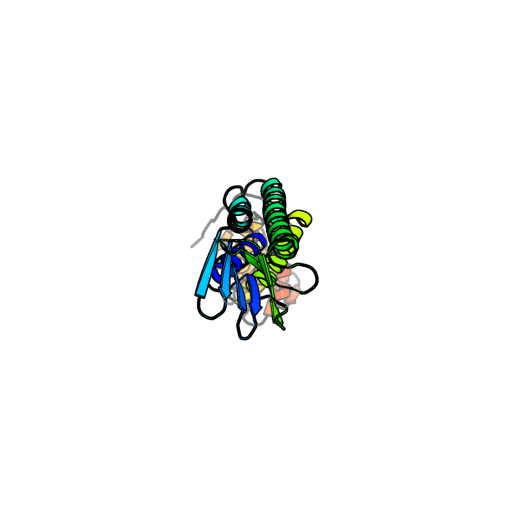 1450 N N . ILE A 1 180 ? -23.902 -14.858 31.161 1.00 81.31 180 ILE A N 1
ATOM 1451 C CA . ILE A 1 180 ? -24.401 -13.840 32.094 1.00 81.31 180 ILE A CA 1
ATOM 1452 C C . ILE A 1 180 ? -23.321 -13.487 33.125 1.00 81.31 180 ILE A C 1
ATOM 1454 O O . ILE A 1 180 ? -23.066 -12.307 33.353 1.00 81.31 180 ILE A O 1
ATOM 1458 N N . ARG A 1 181 ? -22.610 -14.477 33.680 1.00 80.81 181 ARG A N 1
ATOM 1459 C CA . ARG A 1 181 ? -21.486 -14.264 34.610 1.00 80.81 181 ARG A CA 1
ATOM 1460 C C . ARG A 1 181 ? -20.407 -13.362 34.005 1.00 80.81 181 ARG A C 1
ATOM 1462 O O . ARG A 1 181 ? -19.956 -12.418 34.654 1.00 80.81 181 ARG A O 1
ATOM 1469 N N . MET A 1 182 ? -20.023 -13.612 32.750 1.00 81.56 182 MET A N 1
ATOM 1470 C CA . MET A 1 182 ? -19.060 -12.765 32.038 1.00 81.56 182 MET A CA 1
ATOM 1471 C C . MET A 1 182 ? -19.571 -11.323 31.893 1.00 81.56 182 MET A C 1
ATOM 1473 O O . MET A 1 182 ? -18.804 -10.374 32.080 1.00 81.56 182 MET A O 1
ATOM 1477 N N . ALA A 1 183 ? -20.859 -11.152 31.586 1.00 80.75 183 ALA A N 1
ATOM 1478 C CA . ALA A 1 183 ? -21.476 -9.837 31.457 1.00 80.75 183 ALA A CA 1
ATOM 1479 C C . ALA A 1 183 ? -21.464 -9.067 32.785 1.00 80.75 183 ALA A C 1
ATOM 1481 O O . ALA A 1 183 ? -21.040 -7.913 32.817 1.00 80.75 183 ALA A O 1
ATOM 1482 N N . LEU A 1 184 ? -21.863 -9.718 33.883 1.00 80.12 184 LEU A N 1
ATOM 1483 C CA . LEU A 1 184 ? -21.885 -9.129 35.226 1.00 80.12 184 LEU A CA 1
ATOM 1484 C C . LEU A 1 184 ? -20.486 -8.709 35.680 1.00 80.12 184 LEU A C 1
ATOM 1486 O O . LEU A 1 184 ? -20.311 -7.596 36.175 1.00 80.12 184 LEU A O 1
ATOM 1490 N N . GLY A 1 185 ? -19.478 -9.552 35.427 1.00 78.00 185 GLY A N 1
ATOM 1491 C CA . GLY A 1 185 ? -18.081 -9.235 35.720 1.00 78.00 185 GLY A CA 1
ATOM 1492 C C . GLY A 1 185 ? -17.578 -7.996 34.972 1.00 78.00 185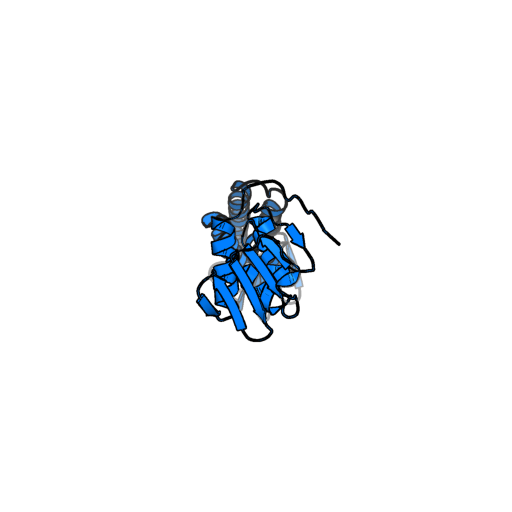 GLY A C 1
ATOM 1493 O O . GLY A 1 185 ? -16.865 -7.177 35.548 1.00 78.00 185 GLY A O 1
ATOM 1494 N N . ARG A 1 186 ? -17.990 -7.799 33.711 1.00 77.75 186 ARG A N 1
ATOM 1495 C CA . ARG A 1 186 ? -17.661 -6.580 32.948 1.00 77.75 186 ARG A CA 1
ATOM 1496 C C . ARG A 1 186 ? -18.442 -5.348 33.395 1.00 77.75 186 ARG A C 1
ATOM 1498 O O . ARG A 1 186 ? -17.921 -4.242 33.288 1.00 77.75 186 ARG A O 1
ATOM 1505 N N . LEU A 1 187 ? -19.672 -5.537 33.865 1.00 79.56 187 LEU A N 1
ATOM 1506 C CA . LEU A 1 187 ? -20.517 -4.468 34.399 1.00 79.56 187 LEU A CA 1
ATOM 1507 C C . LEU A 1 187 ? -20.138 -4.075 35.838 1.00 79.56 187 LEU A C 1
ATOM 1509 O O . LEU A 1 187 ? -20.633 -3.066 36.331 1.00 79.56 187 LEU A O 1
ATOM 1513 N N . GLY A 1 188 ? -19.259 -4.832 36.506 1.00 74.06 188 GLY A N 1
ATOM 1514 C CA . GLY A 1 188 ? -18.856 -4.569 37.891 1.00 74.06 188 GLY A CA 1
ATOM 1515 C C . GLY A 1 188 ? -19.979 -4.811 38.904 1.00 74.06 188 GLY A C 1
ATOM 1516 O O . GLY A 1 188 ? -20.015 -4.165 39.952 1.00 74.06 188 GLY A O 1
ATOM 1517 N N . ILE A 1 189 ? -20.914 -5.704 38.568 1.00 80.44 189 ILE A N 1
ATOM 1518 C CA . ILE A 1 189 ? -22.042 -6.067 39.426 1.00 80.44 189 ILE A CA 1
ATOM 1519 C C . ILE A 1 189 ? -21.616 -7.217 40.337 1.00 80.44 189 ILE A C 1
ATOM 1521 O O . ILE A 1 189 ? -21.103 -8.232 39.864 1.00 80.44 189 ILE A O 1
ATOM 1525 N N . GLN A 1 190 ? -21.852 -7.068 41.640 1.00 79.06 190 GLN A N 1
ATOM 1526 C CA . GLN A 1 190 ? -21.640 -8.144 42.605 1.00 79.06 190 GLN A CA 1
ATOM 1527 C C . GLN A 1 190 ? -22.691 -9.248 42.432 1.00 79.06 190 GLN A C 1
ATOM 1529 O O . GLN A 1 190 ? -23.887 -8.969 42.347 1.00 79.06 190 GLN A O 1
ATOM 1534 N N . TYR A 1 191 ? -22.238 -10.499 42.405 1.00 76.25 191 TYR A N 1
ATOM 1535 C CA . TYR A 1 191 ? -23.082 -11.690 42.369 1.00 76.25 191 TYR A CA 1
ATOM 1536 C C . TYR A 1 191 ? -22.440 -12.789 43.220 1.00 76.25 191 TYR A C 1
ATOM 1538 O O . TYR A 1 191 ? -21.212 -12.875 43.284 1.00 76.25 191 TYR A O 1
ATOM 1546 N N . SER A 1 192 ? -23.252 -13.641 43.841 1.00 77.44 192 SER A N 1
ATOM 1547 C CA . SER A 1 192 ? -22.796 -14.868 44.501 1.00 77.44 192 SER A CA 1
ATOM 1548 C C . SER A 1 192 ? -23.160 -16.091 43.662 1.00 77.44 192 SER A C 1
ATOM 1550 O O . SER A 1 192 ? -24.106 -16.066 42.869 1.00 77.44 192 SER A O 1
ATOM 1552 N N . VAL A 1 193 ? -22.368 -17.156 43.793 1.00 76.56 193 VAL A N 1
ATOM 1553 C CA . VAL A 1 193 ? -22.610 -18.434 43.114 1.00 76.56 193 VAL A CA 1
ATOM 1554 C C . VAL A 1 193 ? -22.994 -19.452 44.179 1.00 76.56 193 VAL A C 1
ATOM 1556 O O . VAL A 1 193 ? -22.197 -19.742 45.068 1.00 76.56 193 VAL A O 1
ATOM 1559 N N . ILE A 1 194 ? -24.217 -19.973 44.102 1.00 72.69 194 ILE A N 1
ATOM 1560 C CA . ILE A 1 194 ? -24.751 -20.954 45.056 1.00 72.69 194 ILE A CA 1
ATOM 1561 C C . ILE A 1 194 ? -25.348 -22.107 44.252 1.00 72.69 194 ILE A C 1
ATOM 1563 O O . ILE A 1 194 ? -26.300 -21.879 43.508 1.00 72.69 194 ILE A O 1
ATOM 1567 N N . ASN A 1 195 ? -24.832 -23.334 44.393 1.00 65.69 195 ASN A N 1
ATOM 1568 C CA . ASN A 1 195 ? -25.360 -24.531 43.709 1.00 65.69 195 ASN A CA 1
ATOM 1569 C C . ASN A 1 195 ? -25.635 -24.310 42.202 1.00 65.69 195 ASN A C 1
ATOM 1571 O O . ASN A 1 195 ? -26.762 -24.494 41.744 1.00 65.69 195 ASN A O 1
ATOM 1575 N N . ASP A 1 196 ? -24.636 -23.823 41.459 1.00 68.69 196 ASP A N 1
ATOM 1576 C CA . ASP A 1 196 ? -24.728 -23.476 40.028 1.00 68.69 196 ASP A CA 1
ATOM 1577 C C . ASP A 1 196 ? -25.774 -22.412 39.648 1.00 68.69 196 ASP A C 1
ATOM 1579 O O . ASP A 1 196 ? -26.009 -22.164 38.467 1.00 68.69 196 ASP A O 1
ATOM 1583 N N . SER A 1 197 ? -26.345 -21.704 40.624 1.00 73.25 197 SER A N 1
ATOM 1584 C CA . SER A 1 197 ? -27.188 -20.527 40.404 1.00 73.25 197 SER A CA 1
ATOM 1585 C C . SER A 1 197 ? -26.426 -19.228 40.684 1.00 73.25 197 SER A C 1
ATOM 1587 O O . SER A 1 197 ? -25.534 -19.178 41.535 1.00 73.25 197 SER A O 1
ATOM 1589 N N . LEU A 1 198 ? -26.760 -18.168 39.945 1.00 78.75 198 LEU A N 1
ATOM 1590 C CA . LEU A 1 198 ? -26.240 -16.817 40.177 1.00 78.75 198 LEU A CA 1
ATOM 1591 C C . LEU A 1 198 ? -27.253 -16.032 41.007 1.00 78.75 198 LEU A C 1
ATOM 1593 O O . LEU A 1 198 ? -28.377 -15.827 40.551 1.00 78.75 198 LEU A O 1
ATOM 1597 N N . VAL A 1 199 ? -26.853 -15.553 42.181 1.00 78.56 199 VAL A N 1
ATOM 1598 C CA . VAL A 1 199 ? -27.707 -14.740 43.057 1.00 78.56 199 VAL A CA 1
ATOM 1599 C C . VAL A 1 199 ? -27.220 -13.290 43.057 1.00 78.56 199 VAL A C 1
ATOM 1601 O O . VAL A 1 199 ? -26.033 -13.009 43.227 1.00 78.56 199 VAL A O 1
ATOM 1604 N N . ILE A 1 200 ? -28.143 -12.359 42.815 1.00 79.69 200 ILE A N 1
ATOM 1605 C CA . ILE A 1 200 ? -27.900 -10.920 42.659 1.00 79.69 200 ILE A CA 1
ATOM 1606 C C . ILE A 1 200 ? -28.939 -10.173 43.501 1.00 79.69 200 ILE A C 1
ATOM 1608 O O . ILE A 1 200 ? -30.048 -9.890 43.040 1.00 79.69 200 ILE A O 1
ATOM 1612 N N . GLY A 1 201 ? -28.596 -9.872 44.756 1.00 76.12 201 GLY A N 1
ATOM 1613 C CA . GLY A 1 201 ? -29.574 -9.370 45.727 1.00 76.12 201 GLY A CA 1
ATOM 1614 C C . GLY A 1 201 ? -30.726 -10.367 45.884 1.00 76.12 201 GLY A C 1
ATOM 1615 O O . GLY A 1 201 ? -30.484 -11.537 46.156 1.00 76.12 201 GLY A O 1
ATOM 1616 N N . ASP A 1 202 ? -31.955 -9.917 45.629 1.00 76.06 202 ASP A N 1
ATOM 1617 C CA . ASP A 1 202 ? -33.177 -10.729 45.747 1.00 76.06 202 ASP A CA 1
ATOM 1618 C C . ASP A 1 202 ? -33.523 -11.514 44.454 1.00 76.06 202 ASP A C 1
ATOM 1620 O O . ASP A 1 202 ? -34.616 -12.081 44.355 1.00 76.06 202 ASP A O 1
ATOM 1624 N N . LEU A 1 203 ? -32.651 -11.488 43.432 1.00 81.00 203 LEU A N 1
ATOM 1625 C CA . LEU A 1 203 ? -32.818 -12.190 42.150 1.00 81.00 203 LEU A CA 1
ATOM 1626 C C . LEU A 1 203 ? -31.932 -13.441 42.093 1.00 81.00 203 LEU A C 1
ATOM 1628 O O . LEU A 1 203 ? -30.724 -13.330 42.289 1.00 81.00 203 LEU A O 1
ATOM 1632 N N . ALA A 1 204 ? -32.489 -14.592 41.714 1.00 81.00 204 ALA A N 1
ATOM 1633 C CA . ALA A 1 204 ? -31.702 -15.769 41.335 1.00 81.00 204 ALA A CA 1
ATOM 1634 C C . ALA A 1 204 ? -31.835 -16.103 39.848 1.00 81.00 204 ALA A C 1
ATOM 1636 O O . ALA A 1 204 ? -32.919 -16.065 39.271 1.00 81.00 204 ALA A O 1
ATOM 1637 N N . ILE A 1 205 ? -30.728 -16.487 39.227 1.00 81.56 205 ILE A N 1
ATOM 1638 C CA . ILE A 1 205 ? -30.681 -16.998 37.861 1.00 81.56 205 ILE A CA 1
ATOM 1639 C C . ILE A 1 205 ? -30.260 -18.461 37.932 1.00 81.56 205 ILE A C 1
ATOM 1641 O O . ILE A 1 205 ? -29.185 -18.780 38.440 1.00 81.56 205 ILE A O 1
ATOM 1645 N N . ILE A 1 206 ? -31.123 -19.341 37.437 1.00 80.44 206 ILE A N 1
ATOM 1646 C CA . ILE A 1 206 ? -31.076 -20.783 37.671 1.00 80.44 206 ILE A CA 1
ATOM 1647 C C . ILE A 1 206 ? -31.049 -21.514 36.323 1.00 80.44 206 ILE A C 1
ATOM 1649 O O . ILE A 1 206 ? -31.706 -21.084 35.375 1.00 80.44 206 ILE A O 1
ATOM 1653 N N . MET A 1 207 ? -30.321 -22.630 36.237 1.00 71.94 207 MET A N 1
ATOM 1654 C CA . MET A 1 207 ? -30.401 -23.573 35.114 1.00 71.94 207 MET A CA 1
ATOM 1655 C C . MET A 1 207 ? -31.238 -24.791 35.522 1.00 71.94 207 MET A C 1
ATOM 1657 O O . MET A 1 207 ? -31.216 -25.182 36.690 1.00 71.94 207 MET A O 1
ATOM 1661 N N . GLY A 1 208 ? -32.003 -25.355 34.583 1.00 61.75 208 GLY A N 1
ATOM 1662 C CA . GLY A 1 208 ? -32.912 -26.484 34.814 1.00 61.75 208 GLY A CA 1
ATOM 1663 C C . GLY A 1 208 ? -32.362 -27.554 35.769 1.00 61.75 208 GLY A C 1
ATOM 1664 O O . GLY A 1 208 ? -31.271 -28.069 35.562 1.00 61.75 208 GLY A O 1
ATOM 1665 N N . GLY A 1 209 ? -33.134 -27.885 36.811 1.00 55.72 209 GLY A N 1
ATOM 1666 C CA . GLY A 1 209 ? -32.815 -28.957 37.767 1.00 55.72 209 GLY A CA 1
ATOM 1667 C C . GLY A 1 209 ? -32.563 -28.520 39.215 1.00 55.72 209 GLY A C 1
ATOM 1668 O O . GLY A 1 209 ? -32.520 -29.377 40.094 1.00 55.72 209 GLY A O 1
ATOM 1669 N N . VAL A 1 210 ? -32.444 -27.220 39.509 1.00 55.75 210 VAL A N 1
ATOM 1670 C CA . VAL A 1 210 ? -32.264 -26.743 40.895 1.00 55.75 210 VAL A CA 1
ATOM 1671 C C . VAL A 1 210 ? -33.621 -26.515 41.571 1.00 55.75 210 VAL A C 1
ATOM 1673 O O . VAL A 1 210 ? -34.411 -25.669 41.154 1.00 55.75 210 VAL A O 1
ATOM 1676 N N . GLU A 1 211 ? -33.895 -27.265 42.640 1.00 52.78 211 GLU A N 1
ATOM 1677 C CA . GLU A 1 211 ? -35.105 -27.102 43.450 1.00 52.78 211 GLU A CA 1
ATOM 1678 C C . GLU A 1 211 ? -35.109 -25.761 44.205 1.00 52.78 211 GLU A C 1
ATOM 1680 O O . GLU A 1 211 ? -34.174 -25.436 44.944 1.00 52.78 211 GLU A O 1
ATOM 1685 N N . LYS A 1 212 ? -36.225 -25.020 44.094 1.00 52.44 212 LYS A N 1
ATOM 1686 C CA . LYS A 1 212 ? -36.499 -23.735 44.776 1.00 52.44 212 LYS A CA 1
ATOM 1687 C C . LYS A 1 212 ? -36.221 -23.777 46.290 1.00 52.44 212 LYS A C 1
ATOM 1689 O O . LYS A 1 212 ? -35.889 -22.758 46.883 1.00 52.44 212 LYS A O 1
ATOM 1694 N N . GLY A 1 213 ? -36.301 -24.958 46.911 1.00 50.25 213 GLY A N 1
ATOM 1695 C CA . GLY A 1 213 ? -36.058 -25.169 48.342 1.00 50.25 213 GLY A CA 1
ATOM 1696 C C . GLY A 1 213 ? -34.627 -24.883 48.821 1.00 50.25 213 GLY A C 1
ATOM 1697 O O . GLY A 1 213 ? -34.421 -24.761 50.028 1.00 50.25 213 GLY A O 1
ATOM 1698 N N . LYS A 1 214 ? -33.647 -24.748 47.915 1.00 52.66 214 LYS A N 1
ATOM 1699 C CA . LYS A 1 214 ? -32.238 -24.478 48.267 1.00 52.66 214 LYS A CA 1
ATOM 1700 C C . LYS A 1 214 ? -31.842 -22.995 48.252 1.00 52.66 214 LYS A C 1
ATOM 1702 O O . LYS A 1 214 ? -30.744 -22.670 48.694 1.00 52.66 214 LYS A O 1
ATOM 1707 N N . LEU A 1 215 ? -32.716 -22.102 47.789 1.00 57.59 215 LEU A N 1
ATOM 1708 C CA . LEU A 1 215 ? -32.462 -20.661 47.693 1.00 57.59 215 LEU A CA 1
ATOM 1709 C C . LEU A 1 215 ? -33.302 -19.920 48.738 1.00 57.59 215 LEU A C 1
ATOM 1711 O O . LEU A 1 215 ? -34.423 -19.491 48.467 1.00 57.59 215 LEU A O 1
ATOM 1715 N N . LYS A 1 216 ? -32.781 -19.812 49.965 1.00 52.91 216 LYS A N 1
ATOM 1716 C CA . LYS A 1 216 ? -33.398 -18.977 51.006 1.00 52.91 216 LYS A CA 1
ATOM 1717 C C . LYS A 1 216 ? -33.218 -17.496 50.632 1.00 52.91 216 LYS A C 1
ATOM 1719 O O . LYS A 1 216 ? -32.158 -17.120 50.148 1.00 52.91 216 LYS A O 1
ATOM 1724 N N . ASP A 1 217 ? -34.268 -16.699 50.835 1.00 60.41 217 ASP A N 1
ATOM 1725 C CA . ASP A 1 217 ? -34.330 -15.233 50.650 1.00 60.41 217 ASP A CA 1
ATOM 1726 C C . ASP A 1 217 ? -34.442 -14.677 49.211 1.00 60.41 217 ASP A C 1
ATOM 1728 O O . ASP A 1 217 ? -34.365 -13.466 49.007 1.00 60.41 217 ASP A O 1
ATOM 1732 N N . VAL A 1 218 ? -34.719 -15.516 48.205 1.00 63.19 218 VAL A N 1
ATOM 1733 C CA . VAL A 1 218 ? -34.928 -15.068 46.811 1.00 63.19 218 VAL A CA 1
ATOM 1734 C C . VAL A 1 218 ? -36.414 -14.831 46.514 1.00 63.19 218 VAL A C 1
ATOM 1736 O O . VAL A 1 218 ? -37.219 -15.758 46.613 1.00 63.19 218 VAL A O 1
ATOM 1739 N N . LYS A 1 219 ? -36.767 -13.609 46.089 1.00 70.62 219 LYS A N 1
ATOM 1740 C CA . LYS A 1 219 ? -38.143 -13.215 45.706 1.00 70.62 219 LYS A CA 1
ATOM 1741 C C . LYS A 1 219 ? -38.413 -13.349 44.207 1.00 70.62 219 LYS A C 1
ATOM 1743 O O . LYS A 1 219 ? -39.500 -13.726 43.785 1.00 70.62 219 LYS A O 1
ATOM 1748 N N . GLU A 1 220 ? -37.399 -13.092 43.382 1.00 80.12 220 GLU A N 1
ATOM 1749 C CA . GLU A 1 220 ? -37.509 -13.191 41.924 1.00 80.12 220 GLU A CA 1
ATOM 1750 C C . GLU A 1 220 ? -36.534 -14.239 41.391 1.00 80.12 220 GLU A C 1
ATOM 1752 O O . GLU A 1 220 ? -35.366 -14.252 41.782 1.00 80.12 220 GLU A O 1
ATOM 1757 N N . TYR A 1 221 ? -36.967 -15.091 40.460 1.00 81.31 221 TYR A N 1
ATOM 1758 C CA . TYR A 1 221 ? -36.038 -15.994 39.779 1.00 81.31 221 TYR A CA 1
ATOM 1759 C C . TYR A 1 221 ? -36.273 -16.084 38.274 1.00 81.31 221 TYR A C 1
ATOM 1761 O O . TYR A 1 221 ? -37.400 -15.993 37.786 1.00 81.31 221 TYR A O 1
ATOM 1769 N N . ILE A 1 222 ? -35.176 -16.265 37.540 1.00 82.00 222 ILE A N 1
ATOM 1770 C CA . ILE A 1 222 ? -35.158 -16.537 36.102 1.00 82.00 222 ILE A CA 1
ATOM 1771 C C . ILE A 1 222 ? -34.586 -17.937 35.918 1.00 82.00 222 ILE A C 1
ATOM 1773 O O . ILE A 1 222 ? -33.412 -18.177 36.199 1.00 82.00 222 ILE A O 1
ATOM 1777 N N . LEU A 1 223 ? -35.420 -18.862 35.457 1.00 81.69 223 LEU A N 1
ATOM 1778 C CA . LEU A 1 223 ? -35.044 -20.239 35.170 1.00 81.69 223 LEU A CA 1
ATOM 1779 C C . LEU A 1 223 ? -34.801 -20.403 33.670 1.00 81.69 223 LEU A C 1
ATOM 1781 O O . LEU A 1 223 ? -35.716 -20.229 32.868 1.00 81.69 223 LEU A O 1
ATOM 1785 N N . PHE A 1 224 ? -33.587 -20.778 33.288 1.00 80.12 224 PHE A N 1
ATOM 1786 C CA . PHE A 1 224 ? -33.255 -21.159 31.920 1.00 80.12 224 PHE A CA 1
ATOM 1787 C C . PHE A 1 224 ? -33.433 -22.670 31.741 1.00 80.12 224 PHE A C 1
ATOM 1789 O O . PHE A 1 224 ? -32.815 -23.470 32.446 1.00 80.12 224 PHE A O 1
ATOM 1796 N N . THR A 1 225 ? -34.284 -23.048 30.790 1.00 74.94 225 THR A N 1
ATOM 1797 C CA . THR A 1 225 ? -34.471 -24.427 30.315 1.00 74.94 225 THR A CA 1
ATOM 1798 C C . THR A 1 225 ? -33.872 -24.574 28.914 1.00 74.94 225 THR A C 1
ATOM 1800 O O . THR A 1 225 ? -33.536 -23.575 28.278 1.00 74.94 225 THR A O 1
ATOM 1803 N N . ASP A 1 226 ? -33.788 -25.803 28.399 1.00 69.44 226 ASP A N 1
ATOM 1804 C CA . ASP A 1 226 ? -33.194 -26.097 27.082 1.00 69.44 226 ASP A CA 1
ATOM 1805 C C . ASP A 1 226 ? -33.868 -25.369 25.908 1.00 69.44 226 ASP A C 1
ATOM 1807 O O . ASP A 1 226 ? -33.271 -25.204 24.844 1.00 69.44 226 ASP A O 1
ATOM 1811 N N . LYS A 1 227 ? -35.130 -24.957 26.071 1.00 70.44 227 LYS A N 1
ATOM 1812 C CA . LYS A 1 227 ? -35.949 -24.381 24.996 1.00 70.44 227 LYS A CA 1
ATOM 1813 C C . LYS A 1 227 ? -36.467 -22.971 25.311 1.00 70.44 227 LYS A C 1
ATOM 1815 O O . LYS A 1 227 ? -36.710 -22.193 24.389 1.00 70.44 227 LYS A O 1
ATOM 1820 N N . ASN A 1 228 ? -36.624 -22.624 26.588 1.00 79.12 228 ASN A N 1
ATOM 1821 C CA . ASN A 1 228 ? -37.352 -21.437 27.040 1.00 79.12 228 ASN A CA 1
ATOM 1822 C C . ASN A 1 228 ? -36.685 -20.872 28.301 1.00 79.12 228 ASN A C 1
ATOM 1824 O O . ASN A 1 228 ? -35.938 -21.564 28.997 1.00 79.12 228 ASN A O 1
ATOM 1828 N N . SER A 1 229 ? -37.009 -19.636 28.652 1.00 81.38 229 SER A N 1
ATOM 1829 C CA . SER A 1 229 ? -36.727 -19.088 29.979 1.00 81.38 229 SER A CA 1
ATOM 1830 C C . SER A 1 229 ? -38.030 -18.766 30.696 1.00 81.38 229 SER A C 1
ATOM 1832 O O . SER A 1 229 ? -38.986 -18.306 30.078 1.00 81.38 229 SER A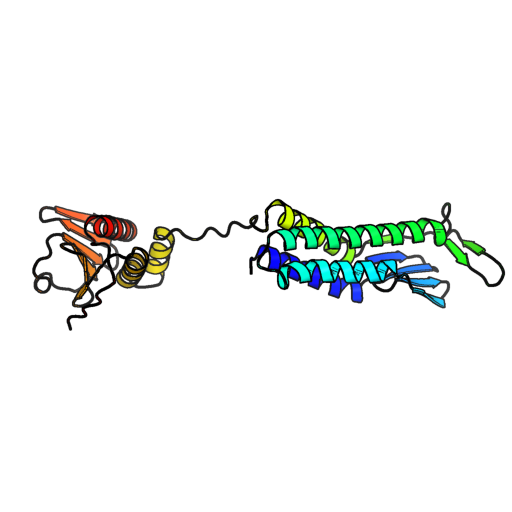 O 1
ATOM 1834 N N . ILE A 1 230 ? -38.083 -19.029 31.994 1.00 80.94 230 ILE A N 1
ATOM 1835 C CA . ILE A 1 230 ? -39.251 -18.781 32.832 1.00 80.94 230 ILE A CA 1
ATOM 1836 C C . ILE A 1 230 ? -38.863 -17.712 33.841 1.00 80.94 230 ILE A C 1
ATOM 1838 O O . ILE A 1 230 ? -37.897 -17.884 34.584 1.00 80.94 230 ILE A O 1
ATOM 1842 N N . TYR A 1 231 ? -39.610 -16.617 33.872 1.00 81.62 231 TYR A N 1
ATOM 1843 C CA . TYR A 1 231 ? -39.456 -15.568 34.869 1.00 81.62 231 TYR A CA 1
ATOM 1844 C C . TYR A 1 231 ? -40.587 -15.637 35.892 1.00 81.62 231 TYR A C 1
ATOM 1846 O O . TYR A 1 231 ? -41.761 -15.743 35.528 1.00 81.62 231 TYR A O 1
ATOM 1854 N N . PHE A 1 232 ? -40.224 -15.564 37.168 1.00 80.06 232 PHE A N 1
ATOM 1855 C CA . PHE A 1 232 ? -41.152 -15.538 38.289 1.00 80.06 232 PHE A CA 1
ATOM 1856 C C . PHE A 1 232 ? -40.923 -14.297 39.153 1.00 80.06 232 PHE A C 1
ATOM 1858 O O . PHE A 1 232 ? -39.795 -14.046 39.587 1.00 80.06 232 PHE A O 1
ATOM 1865 N N . ASP A 1 233 ? -42.009 -13.575 39.434 1.00 73.75 233 ASP A N 1
ATOM 1866 C CA . ASP A 1 233 ? -42.028 -12.355 40.253 1.00 73.75 233 ASP A CA 1
ATOM 1867 C C . ASP A 1 233 ? -43.147 -12.416 41.300 1.00 73.75 233 ASP A C 1
ATOM 1869 O O . ASP A 1 233 ? -44.172 -11.758 41.125 1.00 73.75 233 ASP A O 1
ATOM 1873 N N . ASP A 1 234 ? -42.999 -13.305 42.298 1.00 69.88 234 ASP A N 1
ATOM 1874 C CA . ASP A 1 234 ? -43.878 -13.606 43.461 1.00 69.88 234 ASP A CA 1
ATOM 1875 C C . ASP A 1 234 ? -45.397 -13.812 43.216 1.00 69.88 234 ASP A C 1
ATOM 1877 O O . ASP A 1 234 ? -46.113 -14.335 44.067 1.00 69.88 234 ASP A O 1
ATOM 1881 N N . SER A 1 235 ? -45.898 -13.471 42.037 1.00 68.81 235 SER A N 1
ATOM 1882 C CA . SER A 1 235 ? -47.298 -13.222 41.698 1.00 68.81 235 SER A CA 1
ATOM 1883 C C . SER A 1 235 ? -47.639 -13.690 40.282 1.00 68.81 235 SER A C 1
ATOM 1885 O O . SER A 1 235 ? -48.787 -14.034 40.010 1.00 68.81 235 SER A O 1
ATOM 1887 N N . SER A 1 236 ? -46.653 -13.752 39.380 1.00 75.38 236 SER A N 1
ATOM 1888 C CA . SER A 1 236 ? -46.848 -14.201 38.002 1.00 75.38 236 SER A CA 1
ATOM 1889 C C . SER A 1 236 ? -45.678 -15.047 37.503 1.00 75.38 236 SER A C 1
ATOM 1891 O O . SER A 1 236 ? -44.525 -14.842 37.887 1.00 75.38 236 SER A O 1
ATOM 1893 N N . ILE A 1 237 ? -46.007 -16.021 36.651 1.00 80.62 237 ILE A N 1
ATOM 1894 C CA . ILE A 1 237 ? -45.057 -16.815 35.872 1.00 80.62 237 ILE A CA 1
ATOM 1895 C C . ILE A 1 237 ? -45.183 -16.334 34.431 1.00 80.62 237 ILE A C 1
ATOM 1897 O O . ILE A 1 237 ? -46.271 -16.394 33.856 1.00 80.62 237 ILE A O 1
ATOM 1901 N N . THR A 1 238 ? -44.085 -15.864 33.848 1.00 83.25 238 THR A N 1
ATOM 1902 C CA . THR A 1 238 ? -44.035 -15.477 32.435 1.00 83.25 238 THR A CA 1
ATOM 1903 C C . THR A 1 238 ? -43.023 -16.334 31.693 1.00 83.25 238 THR A C 1
ATOM 1905 O O . THR A 1 238 ? -41.900 -16.551 32.150 1.00 83.25 238 THR A O 1
ATOM 1908 N N . GLU A 1 239 ? -43.445 -16.853 30.547 1.00 81.94 239 GLU A N 1
ATOM 1909 C CA . GLU A 1 239 ? -42.603 -17.642 29.661 1.00 81.94 239 GLU A CA 1
ATOM 1910 C C . GLU A 1 239 ? -41.998 -16.727 28.595 1.00 81.94 239 GLU A C 1
ATOM 1912 O O . GLU A 1 239 ? -42.696 -15.946 27.947 1.00 81.94 239 GLU A O 1
ATOM 1917 N N . LEU A 1 240 ? -40.681 -16.793 28.451 1.00 84.12 240 LEU A N 1
ATOM 1918 C CA . LEU A 1 240 ? -39.875 -15.903 27.627 1.00 84.12 240 LEU A CA 1
ATOM 1919 C C . LEU A 1 240 ? -38.949 -16.730 26.738 1.00 84.12 240 LEU A C 1
ATOM 1921 O O . LEU A 1 240 ? -38.475 -17.802 27.129 1.00 84.12 240 LEU A O 1
ATOM 1925 N N . SER A 1 241 ? -38.610 -16.212 25.558 1.00 83.75 241 SER A N 1
ATOM 1926 C CA . SER A 1 241 ? -37.521 -16.808 24.777 1.00 83.75 241 SER A CA 1
ATOM 1927 C C . SER A 1 241 ? -36.194 -16.686 25.537 1.00 83.75 241 SER A C 1
ATOM 1929 O O . SER A 1 241 ? -36.022 -15.773 26.342 1.00 83.75 241 SER A O 1
ATOM 1931 N N . ILE A 1 242 ? -35.228 -17.570 25.274 1.00 78.94 242 ILE A N 1
ATOM 1932 C CA . ILE A 1 242 ? -33.905 -17.523 25.929 1.00 78.94 242 ILE A CA 1
ATOM 1933 C C . ILE A 1 242 ? -33.259 -16.134 25.767 1.00 78.94 242 ILE A C 1
ATOM 1935 O O . ILE A 1 242 ? -32.708 -15.589 26.721 1.00 78.94 242 ILE A O 1
ATOM 1939 N N . GLU A 1 243 ? -33.386 -15.524 24.584 1.00 78.56 243 GLU A N 1
ATOM 1940 C CA . GLU A 1 243 ? -32.871 -14.177 24.304 1.00 78.56 243 GLU A CA 1
ATOM 1941 C C . GLU A 1 243 ? -33.551 -13.107 25.179 1.00 78.56 243 GLU A C 1
ATOM 1943 O O . GLU A 1 243 ? -32.874 -12.252 25.753 1.00 78.56 243 GLU A O 1
ATOM 1948 N N . GLN A 1 244 ? -34.876 -13.184 25.345 1.00 82.00 244 GLN A N 1
ATOM 1949 C CA . GLN A 1 244 ? -35.630 -12.287 26.228 1.00 82.00 244 GLN A CA 1
ATOM 1950 C C . GLN A 1 244 ? -35.283 -12.509 27.705 1.00 82.00 244 GLN A C 1
ATOM 1952 O O . GLN A 1 244 ? -35.121 -11.536 28.440 1.00 82.00 244 GLN A O 1
ATOM 1957 N N . GLY A 1 245 ? -35.100 -13.762 28.129 1.00 81.25 245 GLY A N 1
ATOM 1958 C CA . GLY A 1 245 ? -34.672 -14.106 29.484 1.00 81.25 245 GLY A CA 1
ATOM 1959 C C . GLY A 1 245 ? -33.301 -13.534 29.833 1.00 81.25 245 GLY A C 1
ATOM 1960 O O . GLY A 1 245 ? -33.113 -13.020 30.932 1.00 81.25 245 GLY A O 1
ATOM 1961 N N . ILE A 1 246 ? -32.349 -13.551 28.893 1.00 81.38 246 ILE A N 1
ATOM 1962 C CA . ILE A 1 246 ? -31.014 -12.956 29.081 1.00 81.38 246 ILE A CA 1
ATOM 1963 C C . ILE A 1 246 ? -31.101 -11.438 29.207 1.00 81.38 246 ILE A C 1
ATOM 1965 O O . ILE A 1 246 ? -30.490 -10.858 30.106 1.00 81.38 246 ILE A O 1
ATOM 1969 N N . LEU A 1 247 ? -31.855 -10.788 28.317 1.00 82.94 247 LEU A N 1
ATOM 1970 C CA . LEU A 1 247 ? -32.052 -9.339 28.371 1.00 82.94 247 LEU A CA 1
ATOM 1971 C C . LEU A 1 247 ? -32.689 -8.925 29.698 1.00 82.94 247 LEU A C 1
ATOM 1973 O O . LEU A 1 247 ? -32.227 -7.973 30.329 1.00 82.94 247 LEU A O 1
ATOM 1977 N N . LEU A 1 248 ? -33.696 -9.674 30.150 1.00 83.88 248 LEU A N 1
ATOM 1978 C CA . LEU A 1 248 ? -34.358 -9.439 31.426 1.00 83.88 248 LEU A CA 1
ATOM 1979 C C . LEU A 1 248 ? -33.414 -9.679 32.610 1.00 83.88 248 LEU A C 1
ATOM 1981 O O . LEU A 1 248 ? -33.373 -8.856 33.522 1.00 83.88 248 LEU A O 1
ATOM 1985 N N . ALA A 1 249 ? -32.619 -10.751 32.577 1.00 81.94 249 ALA A N 1
ATOM 1986 C CA . ALA A 1 249 ? -31.633 -11.059 33.609 1.00 81.94 249 ALA A CA 1
ATOM 1987 C C . ALA A 1 249 ? -30.600 -9.939 33.759 1.00 81.94 249 ALA A C 1
ATOM 1989 O O . ALA A 1 249 ? -30.340 -9.489 34.873 1.00 81.94 249 ALA A O 1
ATOM 1990 N N . LEU A 1 250 ? -30.060 -9.436 32.646 1.00 82.19 250 LEU A N 1
ATOM 1991 C CA . LEU A 1 250 ? -29.112 -8.322 32.656 1.00 82.19 250 LEU A CA 1
ATOM 1992 C C . LEU A 1 250 ? -29.766 -7.014 33.116 1.00 82.19 250 LEU A C 1
ATOM 1994 O O . LEU A 1 250 ? -29.175 -6.289 33.915 1.00 82.19 250 LEU A O 1
ATOM 1998 N N . ALA A 1 251 ? -30.988 -6.721 32.664 1.00 82.69 251 ALA A N 1
ATOM 1999 C CA . ALA A 1 251 ? -31.720 -5.524 33.073 1.00 82.69 251 ALA A CA 1
ATOM 2000 C C . ALA A 1 251 ? -32.033 -5.532 34.578 1.00 82.69 251 ALA A C 1
ATOM 2002 O O . ALA A 1 251 ? -31.776 -4.551 35.275 1.00 82.69 251 ALA A O 1
ATOM 2003 N N . LYS A 1 252 ? -32.532 -6.653 35.108 1.00 82.50 252 LYS A N 1
ATOM 2004 C CA . LYS A 1 252 ? -32.826 -6.811 36.538 1.00 82.50 252 LYS A CA 1
ATOM 2005 C C . LYS A 1 252 ? -31.551 -6.826 37.379 1.00 82.50 252 LYS A C 1
ATOM 2007 O O . LYS A 1 252 ? -31.539 -6.215 38.444 1.00 82.50 252 LYS A O 1
ATOM 2012 N N . ALA A 1 253 ? -30.470 -7.432 36.890 1.00 79.94 253 ALA A N 1
ATOM 2013 C CA . ALA A 1 253 ? -29.170 -7.380 37.550 1.00 79.94 253 ALA A CA 1
ATOM 2014 C C . ALA A 1 253 ? -28.602 -5.956 37.626 1.00 79.94 253 ALA A C 1
ATOM 2016 O O . ALA A 1 253 ? -28.007 -5.601 38.635 1.00 79.94 253 ALA A O 1
ATOM 2017 N N . LEU A 1 254 ? -28.818 -5.121 36.606 1.00 79.25 254 LEU A N 1
ATOM 2018 C CA . LEU A 1 254 ? -28.438 -3.704 36.640 1.00 79.25 254 LEU A CA 1
ATOM 2019 C C . LEU A 1 254 ? -29.262 -2.895 37.651 1.00 79.25 254 LEU A C 1
ATOM 2021 O O . LEU A 1 254 ? -28.737 -1.964 38.253 1.00 79.25 254 LEU A O 1
ATOM 2025 N N . ILE A 1 255 ? -30.538 -3.241 37.838 1.00 79.06 255 ILE A N 1
ATOM 2026 C CA . ILE A 1 255 ? -31.435 -2.550 38.777 1.00 79.06 255 ILE A CA 1
ATOM 2027 C C . ILE A 1 255 ? -31.159 -2.971 40.227 1.00 79.06 255 ILE A C 1
ATOM 2029 O O . ILE A 1 255 ? -31.177 -2.134 41.126 1.00 79.06 255 ILE A O 1
ATOM 2033 N N . LYS A 1 256 ? -30.938 -4.269 40.464 1.00 77.12 256 LYS A N 1
ATOM 2034 C CA . LYS A 1 256 ? -30.824 -4.860 41.810 1.00 77.12 256 LYS A CA 1
ATOM 2035 C C . LYS A 1 256 ? -29.385 -5.058 42.285 1.00 77.12 256 LYS A C 1
ATOM 2037 O O . LYS A 1 256 ? -29.147 -5.229 43.479 1.00 77.12 256 LYS A O 1
ATOM 2042 N N . GLY A 1 257 ? -28.432 -5.077 41.362 1.00 69.00 257 GLY A N 1
ATOM 2043 C CA . GLY A 1 257 ? -27.027 -5.314 41.646 1.00 69.00 257 GLY A CA 1
ATOM 2044 C C . GLY A 1 257 ? -26.373 -4.124 42.334 1.00 69.00 257 GLY A C 1
ATOM 2045 O O . GLY A 1 257 ? -26.523 -2.978 41.912 1.00 69.00 257 GLY A O 1
ATOM 2046 N N . LYS A 1 258 ? -25.596 -4.397 43.384 1.00 72.00 258 LYS A N 1
ATOM 2047 C CA . LYS A 1 258 ? -24.739 -3.379 43.997 1.00 72.00 258 LYS A CA 1
ATOM 2048 C C . LYS A 1 258 ? -23.474 -3.193 43.147 1.00 72.00 258 LYS A C 1
ATOM 2050 O O . LYS A 1 258 ? -22.853 -4.195 42.773 1.00 72.00 258 LYS A O 1
ATOM 2055 N N . PRO A 1 259 ? -23.059 -1.947 42.858 1.00 60.50 259 PRO A N 1
ATOM 2056 C CA . PRO A 1 259 ? -21.764 -1.689 42.243 1.00 60.50 259 PRO A CA 1
ATOM 2057 C C . PRO A 1 259 ? -20.653 -1.981 43.261 1.00 60.50 259 PRO A C 1
ATOM 2059 O O . PRO A 1 259 ? -20.667 -1.436 44.365 1.00 60.50 259 PRO A O 1
ATOM 2062 N N . GLY A 1 260 ? -19.683 -2.830 42.917 1.00 56.31 260 GLY A N 1
ATOM 2063 C CA . GLY A 1 260 ? -18.607 -3.169 43.853 1.00 56.31 260 GLY A CA 1
ATOM 2064 C C . GLY A 1 260 ? -17.638 -4.242 43.359 1.00 56.31 260 GLY A C 1
ATOM 2065 O O . GLY A 1 260 ? -17.840 -4.858 42.315 1.00 56.31 260 GLY A O 1
ATOM 2066 N N . ARG A 1 261 ? -16.551 -4.469 44.113 1.00 45.12 261 ARG A N 1
ATOM 2067 C CA . ARG A 1 261 ? -15.607 -5.570 43.845 1.00 45.12 261 ARG A CA 1
ATOM 2068 C C . ARG A 1 261 ? -16.325 -6.911 43.988 1.00 45.12 261 ARG A C 1
ATOM 2070 O O . ARG A 1 261 ? -17.100 -7.088 44.921 1.00 45.12 261 ARG A O 1
ATOM 2077 N N . ILE A 1 262 ? -16.044 -7.824 43.062 1.00 50.69 262 ILE A N 1
ATOM 2078 C CA . ILE A 1 262 ? -16.603 -9.177 43.014 1.00 50.69 262 ILE A CA 1
ATOM 2079 C C . ILE A 1 262 ? -16.187 -9.918 44.292 1.00 50.69 262 ILE A C 1
ATOM 2081 O O . ILE A 1 262 ? -15.022 -10.284 44.440 1.00 50.69 262 ILE A O 1
ATOM 2085 N N . GLU A 1 263 ? -17.125 -10.135 45.209 1.00 43.66 263 GLU A N 1
ATOM 2086 C CA . GLU A 1 263 ? -16.968 -11.105 46.291 1.00 43.66 263 GLU A CA 1
ATOM 2087 C C . GLU A 1 263 ? -17.464 -12.446 45.757 1.00 43.66 263 GLU A C 1
ATOM 2089 O O . GLU A 1 263 ? -18.656 -12.744 45.782 1.00 43.66 263 GLU A O 1
ATOM 2094 N N . VAL A 1 264 ? -16.553 -13.240 45.188 1.00 44.56 264 VAL A N 1
ATOM 2095 C CA . VAL A 1 264 ? -16.864 -14.634 44.864 1.00 44.56 264 VAL A CA 1
ATOM 2096 C C . VAL A 1 264 ? -16.952 -15.380 46.189 1.00 44.56 264 VAL A C 1
ATOM 2098 O O . VAL A 1 264 ? -15.937 -15.800 46.737 1.00 44.56 264 VAL A O 1
ATOM 2101 N N . VAL A 1 265 ? -18.160 -15.497 46.730 1.00 43.12 265 VAL A N 1
ATOM 2102 C CA . VAL A 1 265 ? -18.437 -16.415 47.833 1.00 43.12 265 VAL A CA 1
ATOM 2103 C C . VAL A 1 265 ? -19.042 -17.668 47.211 1.00 43.12 265 VAL A C 1
ATOM 2105 O O . VAL A 1 265 ? -20.226 -17.694 46.880 1.00 43.12 265 VAL A O 1
ATOM 2108 N N . GLU A 1 266 ? -18.194 -18.665 46.955 1.00 36.00 266 GLU A N 1
ATOM 2109 C CA . GLU A 1 266 ? -18.635 -20.018 46.611 1.00 36.00 266 GLU A CA 1
ATOM 2110 C C . GLU A 1 266 ? -19.120 -20.693 47.895 1.00 36.00 266 GLU A C 1
ATOM 2112 O O . GLU A 1 266 ? -18.326 -20.995 48.787 1.00 36.00 266 GLU A O 1
ATOM 2117 N N . TYR A 1 267 ? -20.430 -20.909 48.001 1.00 38.50 267 TYR A N 1
ATOM 2118 C CA . TYR A 1 267 ? -20.979 -21.837 48.984 1.00 38.50 267 TYR A CA 1
ATOM 2119 C C . TYR A 1 267 ? -21.135 -23.199 48.304 1.00 38.50 267 TYR A C 1
ATOM 2121 O O . TYR A 1 267 ? -21.965 -23.346 47.402 1.00 38.50 267 TYR A O 1
ATOM 2129 N N . ALA A 1 268 ? -20.282 -24.144 48.711 1.00 34.22 268 ALA A N 1
ATOM 2130 C CA . ALA A 1 268 ? -20.386 -25.566 48.385 1.00 34.22 268 ALA A CA 1
ATOM 2131 C C . ALA A 1 268 ? -21.519 -26.240 49.172 1.00 34.22 268 ALA A C 1
ATOM 2133 O O . ALA A 1 268 ? -21.772 -25.814 50.326 1.00 34.22 268 ALA A O 1
#

Secondary structure (DSSP, 8-state):
--HHHHHHHHHHHHHHHHHHHS-SEEEE-SSEEEEEETTEEEEEETTEEEEEE-HHHHHHHHHHHHHHHHHHH-TT-THHHHHHHHHHHHHHHHHHHHHHHIIIIIEETTEEEEEETTEEEEE----EEEE-HHHHHHHHHHHHHHHHHHHTS--S---PPPHHHHHHHHHTTS-HHHHHHHHHHHHTB--EEETTEEEETTEEEEETT--GGG-TT--EEEEE-SS-EEEEESS-EEEE-HHHHHHHHHHHHHHHPPBS-----EE-

Foldseek 3Di:
DFVLLVVLLVLLVVLLVCLQPAFQKWKDFPAWIWGHGLQGIWIGGNNDIDGDGDVLSVQLSVLSVVLSCQCVVPVPDLVSLVSSLVSLVSSVVSVVVSVVCCCPQQHDPQFGWDADPVGIDTHRTDIDMDRDDSNVSSVVSNVSSVVCSVVVSCPDPPPPQDLLRQLVVVVVVDPNLVSLVVSCVVVQFEWEAEPNWTHAQQEIEEEPDDDPVRDPRHQWYWYDYPAWIWTDHNPDIDIGGPSVSSVVSNVVSVVRTDRHHYPHDYDD

Radius of gyration: 33.95 Å; chains: 1; bounding box: 78×42×86 Å

Sequence (268 aa):
MRLEVIIQLLIALAFVLTWIFVPFWSLVSNIYVQKLTPLGFSIAFLGSNYFLFVPNALAAFIYAIVSAVIPLVWRSSRYSLYLSLFTLSLAAMLLATVFIFQSRYLYYGGDSIIPTATGYMYIRIPYRTYFNAPLYLFAVLFAVTALNATTRARWIEVRKPSLIEEVLTMVRVKDPISAIRMALGRLGIQYSVINDSLVIGDLAIIMGGVEKGKLKDVKEYILFTDKNSIYFDDSSITELSIEQGILLALAKALIKGKPGRIEVVEYA

pLDDT: mean 81.3, std 13.79, range [34.22, 97.75]